Protein AF-A0A7J6L0Z0-F1 (afdb_monomer_lite)

Foldseek 3Di:
DDDDPDDPDPDPPPPPPPDCQDPVNVVVVVVVVVVVVVVVCVVCVPPPCCVVPVDPVVVVVVVVVVVVVVVVVVVVVVVVVVVVVVVVVVVVVVVVVVVVVPPDDDDDDDDDDDDDPDDPPPDPPCVVVVVVVVVVVVVVVVVVVVVVVVVVVVVVVVVVPPPPDPPVVVPVVVVVVVVVVVVVVVVVVVVVVVVVVVVVVVVVVVVVVVVVVVVVVVVCCVPPDCPPVVPPFDDPDVRPHTDPVSDDDDDPVVVVVVVVVVVVVVVVVVVVVVVVVVVVVVVVVVVVVVVVVVVVVVVVVVVVVVVVVVVVVVVVVVVVVVVVVPDPDDPPPPPPPCVNVVVPPPDDDD

InterPro domains:
  IPR008805 RIB43A [PF05914] (24-84)
  IPR008805 RIB43A [PF05914] (116-348)
  IPR008805 RIB43A [PTHR14517] (116-348)

Sequence (350 aa):
MTDSRRLPEKLPRTTARPEVVGIDQRIAARVAQMREGEASRRPRFFDAKIRTIGVDKQALDAQVLEKLARLYADREKERAVERGVMEAHEELAEREMEVCLLQPDGENDSFGVNHGVQVLDGEDEGKVVRQREQQKQQRDALEQQMFEKMLRKERMAEVESSPAAPYGGLAGPKEEIAARARRLARETLEANRKLAEAAALRHFAARDAEEAAGKAMLEYMADGRRFINEPPTEKLDGGRRYRKDGYRGAPPDAEGRVKDFRDRQAEAARKQSAAEGAVEAAEASAREEERRAAVRDMARRHRDKTVALKGVADGNARAAARRKVEPPLVAVRGEVKDEFFEQFGKSTLC

pLDDT: mean 82.82, std 16.09, range [36.28, 98.06]

Organism: Perkinsus olseni (NCBI:txid32597)

Radius of gyration: 74.96 Å; chains: 1; bounding box: 140×88×214 Å

Secondary structure (DSSP, 8-state):
------PPP-------------HHHHHHHHHHHHHHHHHHHHHHHH-HHHHHS---HHHHHHHHHHHHHHHHHHHHHHHHHHHHHHHHHHHHHHHHHHHHHTS-----------------TT--TTHHHHHHHHHHHHHHHHHHHHHHHHHHHHHHHHHHHS----GGGGHHHHHHHHHHHHHHHHHHHHHHHHHHHHHHHHHHHHHHHHHHHHHHHHHHHHHH-TTTS----PEEGGGTEE-GGG--S--HHHHHHHHHHHHHHHHHHHHHHHHHHHHHHHHHHHHHHHHHHHHHHHHHHHHHHHHHHHHHHHHHHHHHHHHHHSPP---------GGGGGGTT-----

Structure (mmCIF, N/CA/C/O backbone):
data_AF-A0A7J6L0Z0-F1
#
_entry.id   AF-A0A7J6L0Z0-F1
#
loop_
_atom_site.group_PDB
_atom_site.id
_atom_site.type_symbol
_atom_site.label_atom_id
_atom_site.label_alt_id
_atom_site.label_comp_id
_atom_site.label_asym_id
_atom_site.label_entity_id
_atom_site.label_seq_id
_atom_site.pdbx_PDB_ins_code
_atom_site.Cartn_x
_atom_site.Cartn_y
_atom_site.Cartn_z
_atom_site.occupancy
_atom_site.B_iso_or_equiv
_atom_site.auth_seq_id
_atom_site.auth_comp_id
_atom_site.auth_asym_id
_atom_site.auth_atom_id
_atom_site.pdbx_PDB_model_num
ATOM 1 N N . MET A 1 1 ? -22.794 39.878 39.125 1.00 44.25 1 MET A N 1
ATOM 2 C CA . MET A 1 1 ? -21.539 40.114 38.381 1.00 44.25 1 MET A CA 1
ATOM 3 C C . MET A 1 1 ? -21.730 39.569 36.979 1.00 44.25 1 MET A C 1
ATOM 5 O O . MET A 1 1 ? -21.916 38.376 36.805 1.00 44.25 1 MET A O 1
ATOM 9 N N . THR A 1 2 ? -21.887 40.478 36.025 1.00 43.66 2 THR A N 1
ATOM 10 C CA . THR A 1 2 ? -22.396 40.243 34.669 1.00 43.66 2 THR A CA 1
ATOM 11 C C . THR A 1 2 ? -21.271 39.835 33.733 1.00 43.66 2 THR A C 1
ATOM 13 O O . THR A 1 2 ? -20.522 40.692 33.260 1.00 43.66 2 THR A O 1
ATOM 16 N N . ASP A 1 3 ? -21.166 38.538 33.461 1.00 47.12 3 ASP A N 1
ATOM 17 C CA . ASP A 1 3 ? -20.204 38.016 32.499 1.00 47.12 3 ASP A CA 1
ATOM 18 C C . ASP A 1 3 ? -20.762 38.169 31.078 1.00 47.12 3 ASP A C 1
ATOM 20 O O . ASP A 1 3 ? -21.637 37.440 30.601 1.00 47.12 3 ASP A O 1
ATOM 24 N N . SER A 1 4 ? -20.309 39.241 30.439 1.00 49.72 4 SER A N 1
ATOM 25 C CA . SER A 1 4 ? -20.713 39.660 29.107 1.00 49.72 4 SER A CA 1
ATOM 26 C C . SER A 1 4 ? -20.124 38.709 28.065 1.00 49.72 4 SER A C 1
ATOM 28 O O . SER A 1 4 ? -18.974 38.830 27.648 1.00 49.72 4 SER A O 1
ATOM 30 N N . ARG A 1 5 ? -20.948 37.758 27.610 1.00 55.28 5 ARG A N 1
ATOM 31 C CA . ARG A 1 5 ? -20.693 36.925 26.426 1.00 55.28 5 ARG A CA 1
ATOM 32 C C . ARG A 1 5 ? -20.576 37.819 25.184 1.00 55.28 5 ARG A C 1
ATOM 34 O O . ARG A 1 5 ? -21.548 38.019 24.457 1.00 55.28 5 ARG A O 1
ATOM 41 N N . ARG A 1 6 ? -19.386 38.378 24.944 1.00 56.28 6 ARG A N 1
ATOM 42 C CA . ARG A 1 6 ? -19.023 39.009 23.671 1.00 56.28 6 ARG A CA 1
ATOM 43 C C . ARG A 1 6 ? -19.049 37.930 22.595 1.00 56.28 6 ARG A C 1
ATOM 45 O O . ARG A 1 6 ? -18.189 37.055 22.555 1.00 56.28 6 ARG A O 1
ATOM 52 N N . LEU A 1 7 ? -20.073 37.983 21.749 1.00 59.81 7 LEU A N 1
ATOM 53 C CA . LEU A 1 7 ? -20.130 37.194 20.526 1.00 59.81 7 LEU A CA 1
ATOM 54 C C . LEU A 1 7 ? -18.889 37.518 19.678 1.00 59.81 7 LEU A C 1
ATOM 56 O O . LEU A 1 7 ? -18.554 38.700 19.552 1.00 59.81 7 LEU A O 1
ATOM 60 N N . PRO A 1 8 ? -18.205 36.507 19.113 1.00 66.69 8 PRO A N 1
ATOM 61 C CA . PRO A 1 8 ? -17.043 36.736 18.272 1.00 66.69 8 PRO A CA 1
ATOM 62 C C . PRO A 1 8 ? -17.442 37.626 17.095 1.00 66.69 8 PRO A C 1
ATOM 64 O O . PRO A 1 8 ? -18.421 37.367 16.387 1.00 66.69 8 PRO A O 1
ATOM 67 N N . GLU A 1 9 ? -16.688 38.708 16.940 1.00 70.75 9 GLU A N 1
ATOM 68 C CA . GLU A 1 9 ? -16.809 39.682 15.869 1.00 70.75 9 GLU A CA 1
ATOM 69 C C . GLU A 1 9 ? -16.816 38.932 14.531 1.00 70.75 9 GLU A C 1
ATOM 71 O O . GLU A 1 9 ? -15.925 38.128 14.243 1.00 70.75 9 GLU A O 1
ATOM 76 N N . LYS A 1 10 ? -17.890 39.101 13.750 1.00 66.06 10 LYS A N 1
ATOM 77 C CA . LYS A 1 10 ? -18.069 38.392 12.480 1.00 66.06 10 LYS A CA 1
ATOM 78 C C . LYS A 1 10 ? -16.905 38.770 11.569 1.00 66.06 10 LYS A C 1
ATOM 80 O O . LYS A 1 10 ? -16.867 39.892 11.071 1.00 66.06 10 LYS A O 1
ATOM 85 N N . LEU A 1 11 ? -15.979 37.831 11.363 1.00 64.56 11 LEU A N 1
ATOM 86 C CA . LEU A 1 11 ? -14.855 38.003 10.447 1.00 64.56 11 LEU A CA 1
ATOM 87 C C . LEU A 1 11 ? -15.384 38.516 9.098 1.00 64.56 11 LEU A C 1
ATOM 89 O O . LEU A 1 11 ? -16.388 37.984 8.600 1.00 64.56 11 LEU A O 1
ATOM 93 N N . PRO A 1 12 ? -14.758 39.554 8.517 1.00 68.81 12 PRO A N 1
ATOM 94 C CA . PRO A 1 12 ? -15.211 40.131 7.265 1.00 68.81 12 PRO A CA 1
ATOM 95 C C . PRO A 1 12 ? -15.239 39.030 6.210 1.00 68.81 12 PRO A C 1
ATOM 97 O O . PRO A 1 12 ? -14.235 38.366 5.951 1.00 68.81 12 PRO A O 1
ATOM 100 N N . ARG A 1 13 ? -16.419 38.811 5.619 1.00 52.78 13 ARG A N 1
ATOM 101 C CA . ARG A 1 13 ? -16.584 37.918 4.473 1.00 52.78 13 ARG A CA 1
ATOM 102 C C . ARG A 1 13 ? -15.777 38.516 3.330 1.00 52.78 13 ARG A C 1
ATOM 104 O O . ARG A 1 13 ? -16.252 39.410 2.638 1.00 52.78 13 ARG A O 1
ATOM 111 N N . THR A 1 14 ? -14.547 38.049 3.160 1.00 55.50 14 THR A N 1
ATOM 112 C CA . THR A 1 14 ? -13.719 38.380 2.010 1.00 55.50 14 THR A CA 1
ATOM 113 C C . THR A 1 14 ? -14.387 37.767 0.784 1.00 55.50 14 THR A C 1
ATOM 115 O O . THR A 1 14 ? -14.212 36.601 0.452 1.00 55.50 14 THR A O 1
ATOM 118 N N . THR A 1 15 ? -15.197 38.559 0.084 1.00 59.38 15 THR A N 1
ATOM 119 C CA . THR A 1 15 ? -15.742 38.226 -1.239 1.00 59.38 15 THR A CA 1
ATOM 120 C C . THR A 1 15 ? -14.661 38.371 -2.315 1.00 59.38 15 THR A C 1
ATOM 122 O O . THR A 1 15 ? -14.913 38.900 -3.397 1.00 59.38 15 THR A O 1
ATOM 125 N N . ALA A 1 16 ? -13.432 37.947 -2.007 1.00 57.25 16 ALA A N 1
ATOM 126 C CA . ALA A 1 16 ? -12.356 37.874 -2.975 1.00 57.25 16 ALA A CA 1
ATOM 127 C C . ALA A 1 16 ? -12.708 36.736 -3.932 1.00 57.25 16 ALA A C 1
ATOM 129 O O . ALA A 1 16 ? -12.643 35.553 -3.593 1.00 57.25 16 ALA A O 1
ATOM 130 N N . ARG A 1 17 ? -13.190 37.125 -5.112 1.00 57.44 17 ARG A N 1
ATOM 131 C CA . ARG A 1 17 ? -13.479 36.233 -6.230 1.00 57.44 17 ARG A CA 1
ATOM 132 C C . ARG A 1 17 ? -12.218 35.388 -6.459 1.00 57.44 17 ARG A C 1
ATOM 134 O O . ARG A 1 17 ? -11.165 35.989 -6.657 1.00 57.44 17 ARG A O 1
ATOM 141 N N . PRO A 1 18 ? -12.281 34.046 -6.385 1.00 62.53 18 PRO A N 1
ATOM 142 C CA . PRO A 1 18 ? -11.097 33.225 -6.580 1.00 62.53 18 PRO A CA 1
ATOM 143 C C . PRO A 1 18 ? -10.582 33.504 -7.986 1.00 62.53 18 PRO A C 1
ATOM 145 O O . PRO A 1 18 ? -11.277 33.234 -8.970 1.00 62.53 18 PRO A O 1
ATOM 148 N N . GLU A 1 19 ? -9.402 34.114 -8.073 1.00 65.38 19 GLU A N 1
ATOM 149 C CA . GLU A 1 19 ? -8.714 34.286 -9.342 1.00 65.38 19 GLU A CA 1
ATOM 150 C C . GLU A 1 19 ? -8.630 32.911 -10.008 1.00 65.38 19 GLU A C 1
ATOM 152 O O . GLU A 1 19 ? -8.417 31.888 -9.347 1.00 65.38 19 GLU A O 1
ATOM 157 N N . VAL A 1 20 ? -8.894 32.856 -11.313 1.00 55.19 20 VAL A N 1
ATOM 158 C CA . VAL A 1 20 ? -8.844 31.609 -12.078 1.00 55.19 20 VAL A CA 1
ATOM 159 C C . VAL A 1 20 ? -7.372 31.234 -12.238 1.00 55.19 20 VAL A C 1
ATOM 161 O O . VAL A 1 20 ? -6.745 31.487 -13.257 1.00 55.19 20 VAL A O 1
ATOM 164 N N . VAL A 1 21 ? -6.820 30.657 -11.174 1.00 65.00 21 VAL A N 1
ATOM 165 C CA . VAL A 1 21 ? -5.494 30.051 -11.108 1.00 65.00 21 VAL A CA 1
ATOM 166 C C . VAL A 1 21 ? -5.447 28.977 -12.192 1.00 65.00 21 VAL A C 1
ATOM 168 O O . VAL A 1 21 ? -6.253 28.034 -12.161 1.00 65.00 21 VAL A O 1
ATOM 171 N N . GLY A 1 22 ? -4.551 29.157 -13.167 1.00 82.38 22 GLY A N 1
ATOM 172 C CA . GLY A 1 22 ? -4.398 28.269 -14.319 1.00 82.38 22 GLY A CA 1
ATOM 173 C C . GLY A 1 22 ? -4.174 26.816 -13.893 1.00 82.38 22 GLY A C 1
ATOM 174 O O . GLY A 1 22 ? -3.691 26.548 -12.790 1.00 82.38 22 GLY A O 1
ATOM 175 N N . ILE A 1 23 ? -4.531 25.862 -14.757 1.00 81.69 23 ILE A N 1
ATOM 176 C CA . ILE A 1 23 ? -4.420 24.418 -14.470 1.00 81.69 23 ILE A CA 1
ATOM 177 C C . ILE A 1 23 ? -3.000 24.066 -13.990 1.00 81.69 23 ILE A C 1
ATOM 179 O O . ILE A 1 23 ? -2.848 23.351 -12.998 1.00 81.69 23 ILE A O 1
ATOM 183 N N . ASP A 1 24 ? -1.979 24.674 -14.594 1.00 83.62 24 ASP A N 1
ATOM 184 C CA . ASP A 1 24 ? -0.571 24.470 -14.238 1.00 83.62 24 ASP A CA 1
ATOM 185 C C . ASP A 1 24 ? -0.223 24.976 -12.832 1.00 83.62 24 ASP A C 1
ATOM 187 O O . ASP A 1 24 ? 0.515 24.321 -12.098 1.00 83.62 24 ASP A O 1
ATOM 191 N N . GLN A 1 25 ? -0.809 26.094 -12.397 1.00 83.75 25 GLN A N 1
ATOM 192 C CA . GLN A 1 25 ? -0.602 26.626 -11.048 1.00 83.75 25 GLN A CA 1
ATOM 193 C C . GLN A 1 25 ? -1.281 25.751 -9.985 1.00 83.75 25 GLN A C 1
ATOM 195 O O . GLN A 1 25 ? -0.736 25.565 -8.898 1.00 83.75 25 GLN A O 1
ATOM 200 N N . ARG A 1 26 ? -2.432 25.140 -10.300 1.00 84.81 26 ARG A N 1
ATOM 201 C CA . ARG A 1 26 ? -3.086 24.168 -9.403 1.00 84.81 26 ARG A CA 1
ATOM 202 C C . ARG A 1 26 ? -2.267 22.888 -9.267 1.00 84.81 26 ARG A C 1
ATOM 204 O O . ARG A 1 26 ? -2.162 22.344 -8.169 1.00 84.81 26 ARG A O 1
ATOM 211 N N . ILE A 1 27 ? -1.674 22.416 -10.364 1.00 87.94 27 ILE A N 1
ATOM 212 C CA . ILE A 1 27 ? -0.775 21.257 -10.348 1.00 87.94 27 ILE A CA 1
ATOM 213 C C . ILE A 1 27 ? 0.489 21.588 -9.547 1.00 87.94 27 ILE A C 1
ATOM 215 O O . ILE A 1 27 ? 0.862 20.810 -8.672 1.00 87.94 27 ILE A O 1
ATOM 219 N N . ALA A 1 28 ? 1.098 22.757 -9.766 1.00 88.00 28 ALA A N 1
ATOM 220 C CA . ALA A 1 28 ? 2.272 23.204 -9.019 1.00 88.00 28 ALA A CA 1
ATOM 221 C C . ALA A 1 28 ? 1.994 23.320 -7.511 1.00 88.00 28 ALA A C 1
ATOM 223 O O . ALA A 1 28 ? 2.771 22.806 -6.707 1.00 88.00 28 ALA A O 1
ATOM 224 N N . ALA A 1 29 ? 0.856 23.905 -7.124 1.00 86.88 29 ALA A N 1
ATOM 225 C CA . ALA A 1 29 ? 0.428 23.991 -5.728 1.00 86.88 29 ALA A CA 1
ATOM 226 C C . ALA A 1 29 ? 0.208 22.602 -5.106 1.00 86.88 29 ALA A C 1
ATOM 228 O O . ALA A 1 29 ? 0.648 22.344 -3.987 1.00 86.88 29 ALA A O 1
ATOM 229 N N . ARG A 1 30 ? -0.401 21.669 -5.847 1.00 90.88 30 ARG A N 1
ATOM 230 C CA . ARG A 1 30 ? -0.590 20.288 -5.383 1.00 90.88 30 ARG A CA 1
ATOM 231 C C . ARG A 1 30 ? 0.740 19.553 -5.212 1.00 90.88 30 ARG A C 1
ATOM 233 O O . ARG A 1 30 ? 0.919 18.851 -4.223 1.00 90.88 30 ARG A O 1
ATOM 240 N N . VAL A 1 31 ? 1.684 19.728 -6.137 1.00 92.31 31 VAL A N 1
ATOM 241 C CA . VAL A 1 31 ? 3.031 19.144 -6.036 1.00 92.31 31 VAL A CA 1
ATOM 242 C C . VAL A 1 31 ? 3.802 19.746 -4.860 1.00 92.31 31 VAL A C 1
ATOM 244 O O . VAL A 1 31 ? 4.465 19.004 -4.139 1.00 92.31 31 VAL A O 1
ATOM 247 N N . ALA A 1 32 ? 3.693 21.055 -4.621 1.00 91.31 32 ALA A N 1
ATOM 248 C CA . ALA A 1 32 ? 4.289 21.706 -3.455 1.00 91.31 32 ALA A CA 1
ATOM 249 C C . ALA A 1 32 ? 3.718 21.137 -2.146 1.00 91.31 32 ALA A C 1
ATOM 251 O O . ALA A 1 32 ? 4.483 20.719 -1.282 1.00 91.31 32 ALA A O 1
ATOM 252 N N . GLN A 1 33 ? 2.394 20.985 -2.058 1.00 91.75 33 GLN A N 1
ATOM 253 C CA . GLN A 1 33 ? 1.735 20.380 -0.900 1.00 91.75 33 GLN A CA 1
ATOM 254 C C . GLN A 1 33 ? 2.167 18.920 -0.678 1.00 91.75 33 GLN A C 1
ATOM 256 O O . GLN A 1 33 ? 2.392 18.499 0.457 1.00 91.75 33 GLN A O 1
ATOM 261 N N . MET A 1 34 ? 2.334 18.137 -1.753 1.00 91.69 34 MET A N 1
ATOM 262 C CA . MET A 1 34 ? 2.865 16.773 -1.650 1.00 91.69 34 MET A CA 1
ATOM 263 C C . MET A 1 34 ? 4.317 16.766 -1.163 1.00 91.69 34 MET A C 1
ATOM 265 O O . MET A 1 34 ? 4.652 15.962 -0.298 1.00 91.69 34 MET A O 1
ATOM 269 N N . ARG A 1 35 ? 5.160 17.686 -1.646 1.00 92.50 35 ARG A N 1
ATOM 270 C CA . ARG A 1 35 ? 6.555 17.820 -1.197 1.00 92.50 35 ARG A CA 1
ATOM 271 C C . ARG A 1 35 ? 6.662 18.244 0.265 1.00 92.50 35 ARG A C 1
ATOM 273 O O . ARG A 1 35 ? 7.510 17.715 0.972 1.00 92.50 35 ARG A O 1
ATOM 280 N N . GLU A 1 36 ? 5.804 19.141 0.738 1.00 92.06 36 GLU A N 1
ATOM 281 C CA . GLU A 1 36 ? 5.729 19.518 2.157 1.00 92.06 36 GLU A CA 1
ATOM 282 C C . GLU A 1 36 ? 5.267 18.338 3.029 1.00 92.06 36 GLU A C 1
ATOM 284 O O . GLU A 1 36 ? 5.848 18.050 4.083 1.00 92.06 36 GLU A O 1
ATOM 289 N N . GLY A 1 37 ? 4.276 17.580 2.551 1.00 89.75 37 GLY A N 1
ATOM 290 C CA . GLY A 1 37 ? 3.840 16.334 3.179 1.00 89.75 37 GLY A CA 1
ATOM 291 C C . GLY A 1 37 ? 4.955 15.285 3.243 1.00 89.75 37 GLY A C 1
ATOM 292 O O . GLY A 1 37 ? 5.154 14.638 4.268 1.00 89.75 37 GLY A O 1
ATOM 293 N N . GLU A 1 38 ? 5.741 15.130 2.183 1.00 91.81 38 GLU A N 1
ATOM 294 C CA . GLU A 1 38 ? 6.888 14.220 2.172 1.00 91.81 38 GLU A CA 1
ATOM 295 C C . GLU A 1 38 ? 8.035 14.716 3.053 1.00 91.81 38 GLU A C 1
ATOM 297 O O . GLU A 1 38 ? 8.624 13.916 3.780 1.00 91.81 38 GLU A O 1
ATOM 302 N N . ALA A 1 39 ? 8.318 16.020 3.061 1.00 91.19 39 ALA A N 1
ATOM 303 C CA . ALA A 1 39 ? 9.349 16.621 3.901 1.00 91.19 39 ALA A CA 1
ATOM 304 C C . ALA A 1 39 ? 9.062 16.409 5.395 1.00 91.19 39 ALA A C 1
ATOM 306 O O . ALA A 1 39 ? 9.977 16.078 6.146 1.00 91.19 39 ALA A O 1
ATOM 307 N N . SER A 1 40 ? 7.795 16.503 5.816 1.00 86.69 40 SER A N 1
ATOM 308 C CA . SER A 1 40 ? 7.380 16.220 7.200 1.00 86.69 40 SER A CA 1
ATOM 309 C C . SER A 1 40 ? 7.390 14.723 7.554 1.00 86.69 40 SER A C 1
ATOM 311 O O . SER A 1 40 ? 7.625 14.356 8.709 1.00 86.69 40 SER A O 1
ATOM 313 N N . ARG A 1 41 ? 7.200 13.831 6.571 1.00 86.62 41 ARG A N 1
ATOM 314 C CA . ARG A 1 41 ? 7.291 12.367 6.753 1.00 86.62 41 ARG A CA 1
ATOM 315 C C . ARG A 1 41 ? 8.727 11.853 6.771 1.00 86.62 41 ARG A C 1
ATOM 317 O O . ARG A 1 41 ? 9.017 10.888 7.477 1.00 86.62 41 ARG A O 1
ATOM 324 N N . ARG A 1 42 ? 9.620 12.491 6.015 1.00 92.38 42 ARG A N 1
ATOM 325 C CA . ARG A 1 42 ? 11.025 12.102 5.854 1.00 92.38 42 ARG A CA 1
ATOM 326 C C . ARG A 1 42 ? 11.752 11.859 7.188 1.00 92.38 42 ARG A C 1
ATOM 328 O O . ARG A 1 42 ? 12.295 10.766 7.336 1.00 92.38 42 ARG A O 1
ATOM 335 N N . PRO A 1 43 ? 11.723 12.756 8.194 1.00 89.12 43 PRO A N 1
ATOM 336 C CA . PRO A 1 43 ? 12.408 12.502 9.465 1.00 89.12 43 PRO A CA 1
ATOM 337 C C . PRO A 1 43 ? 11.842 11.289 10.218 1.00 89.12 43 PRO A C 1
ATOM 339 O O . PRO A 1 43 ? 12.604 10.543 10.821 1.00 89.12 43 PRO A O 1
ATOM 342 N N . ARG A 1 44 ? 10.531 11.020 10.121 1.00 85.69 44 ARG A N 1
ATOM 343 C CA . ARG A 1 44 ? 9.893 9.856 10.769 1.00 85.69 44 ARG A CA 1
ATOM 344 C C . ARG A 1 44 ? 10.309 8.530 10.136 1.00 85.69 44 ARG A C 1
ATOM 346 O O . ARG A 1 44 ? 10.335 7.508 10.810 1.00 85.69 44 ARG A O 1
ATOM 353 N N . PHE A 1 45 ? 10.591 8.546 8.834 1.00 88.62 45 PHE A N 1
ATOM 354 C CA . PHE A 1 45 ? 11.011 7.358 8.098 1.00 88.62 45 PHE A CA 1
ATOM 355 C C . PHE A 1 45 ? 12.495 7.037 8.314 1.00 88.62 45 PHE A C 1
ATOM 357 O O . PHE A 1 45 ? 12.855 5.866 8.430 1.00 88.62 45 PHE A O 1
ATOM 364 N N . PHE A 1 46 ? 13.346 8.069 8.369 1.00 90.81 46 PHE A N 1
ATOM 365 C CA . PHE A 1 46 ? 14.798 7.909 8.493 1.00 90.81 46 PHE A CA 1
ATOM 366 C C . PHE A 1 46 ? 15.296 7.789 9.942 1.00 90.81 46 PHE A C 1
ATOM 368 O O . PHE A 1 46 ? 16.357 7.205 10.154 1.00 90.81 46 PHE A O 1
ATOM 375 N N . ASP A 1 47 ? 14.551 8.266 10.942 1.00 86.62 47 ASP A N 1
ATOM 376 C CA . ASP A 1 47 ? 14.886 8.033 12.349 1.00 86.62 47 ASP A CA 1
ATOM 377 C C . ASP A 1 47 ? 14.359 6.662 12.812 1.00 86.62 47 ASP A C 1
ATOM 379 O O . ASP A 1 47 ? 13.161 6.462 13.038 1.00 86.62 47 ASP A O 1
ATOM 383 N N . ALA A 1 48 ? 15.271 5.697 12.969 1.00 87.94 48 ALA A N 1
ATOM 384 C CA . ALA A 1 48 ? 14.950 4.334 13.390 1.00 87.94 48 ALA A CA 1
ATOM 385 C C . ALA A 1 48 ? 14.232 4.274 14.751 1.00 87.94 48 ALA A C 1
ATOM 387 O O . ALA A 1 48 ? 13.420 3.371 14.974 1.00 87.94 48 ALA A O 1
ATOM 388 N N . LYS A 1 49 ? 14.484 5.234 15.649 1.00 89.81 49 LYS A N 1
ATOM 389 C CA . LYS A 1 49 ? 13.853 5.290 16.972 1.00 89.81 49 LYS A CA 1
ATOM 390 C C . LYS A 1 49 ? 12.386 5.702 16.861 1.00 89.81 49 LYS A C 1
ATOM 392 O O . LYS A 1 49 ? 11.526 5.039 17.438 1.00 89.81 49 LYS A O 1
ATOM 397 N N . ILE A 1 50 ? 12.096 6.726 16.056 1.00 84.69 50 ILE A N 1
ATOM 398 C CA . ILE A 1 50 ? 10.723 7.171 15.760 1.00 84.69 50 ILE A CA 1
ATOM 399 C C . ILE A 1 50 ? 9.964 6.095 14.974 1.00 84.69 50 ILE A C 1
ATOM 401 O O . ILE A 1 50 ? 8.787 5.863 15.233 1.00 84.69 50 ILE A O 1
ATOM 405 N N . ARG A 1 51 ? 10.631 5.390 14.053 1.00 85.00 51 ARG A N 1
ATOM 406 C CA . ARG A 1 51 ? 10.015 4.303 13.275 1.00 85.00 51 ARG A CA 1
ATOM 407 C C . ARG A 1 51 ? 9.588 3.117 14.141 1.00 85.00 51 ARG A C 1
ATOM 409 O O . ARG A 1 51 ? 8.584 2.480 13.845 1.00 85.00 51 ARG A O 1
ATOM 416 N N . THR A 1 52 ? 10.364 2.807 15.177 1.00 82.94 52 THR A N 1
ATOM 417 C CA . THR A 1 52 ? 10.142 1.614 16.008 1.00 82.94 52 THR A CA 1
ATOM 418 C C . THR A 1 52 ? 9.195 1.896 17.178 1.00 82.94 52 THR A C 1
ATOM 420 O O . THR A 1 52 ? 8.407 1.031 17.542 1.00 82.94 52 THR A O 1
ATOM 423 N N . ILE A 1 53 ? 9.248 3.101 17.764 1.00 82.38 53 ILE A N 1
ATOM 424 C CA . ILE A 1 53 ? 8.512 3.471 18.990 1.00 82.38 53 ILE A CA 1
ATOM 425 C C . ILE A 1 53 ? 7.890 4.868 18.821 1.00 82.38 53 ILE A C 1
ATOM 427 O O . ILE A 1 53 ? 8.061 5.764 19.648 1.00 82.38 53 ILE A O 1
ATOM 431 N N . GLY A 1 54 ? 7.226 5.099 17.689 1.00 82.00 54 GLY A N 1
ATOM 432 C CA . GLY A 1 54 ? 6.634 6.390 17.336 1.00 82.00 54 GLY A CA 1
ATOM 433 C C . GLY A 1 54 ? 5.409 6.718 18.183 1.00 82.00 54 GLY A C 1
ATOM 434 O O . GLY A 1 54 ? 4.283 6.543 17.729 1.00 82.00 54 GLY A O 1
ATOM 435 N N . VAL A 1 55 ? 5.629 7.189 19.409 1.00 88.25 55 VAL A N 1
ATOM 436 C CA . VAL A 1 55 ? 4.570 7.615 20.325 1.00 88.25 55 VAL A CA 1
ATOM 437 C C . VAL A 1 55 ? 4.430 9.134 20.263 1.00 88.25 55 VAL A C 1
ATOM 439 O O . VAL A 1 55 ? 5.358 9.868 20.605 1.00 88.25 55 VAL A O 1
ATOM 442 N N . ASP A 1 56 ? 3.260 9.610 19.838 1.00 87.25 56 ASP A N 1
ATOM 443 C CA . ASP A 1 56 ? 2.922 11.032 19.877 1.00 87.25 56 ASP A CA 1
ATOM 444 C C . ASP A 1 56 ? 2.599 11.442 21.318 1.00 87.25 56 ASP A C 1
ATOM 446 O O . ASP A 1 56 ? 1.471 11.317 21.801 1.00 87.25 56 ASP A O 1
ATOM 450 N N . LYS A 1 57 ? 3.637 11.894 22.027 1.00 89.75 57 LYS A N 1
ATOM 451 C CA . LYS A 1 57 ? 3.534 12.300 23.428 1.00 89.75 57 LYS A CA 1
ATOM 452 C C . LYS A 1 57 ? 2.481 13.394 23.631 1.00 89.75 57 LYS A C 1
ATOM 454 O O . LYS A 1 57 ? 1.750 13.332 24.607 1.00 89.75 57 LYS A O 1
ATOM 459 N N . GLN A 1 58 ? 2.368 14.358 22.714 1.00 88.25 58 GLN A N 1
ATOM 460 C CA . GLN A 1 58 ? 1.420 15.467 22.864 1.00 88.25 58 GLN A CA 1
ATOM 461 C C . GLN A 1 58 ? -0.025 14.986 22.738 1.00 88.25 58 GLN A C 1
ATOM 463 O O . GLN A 1 58 ? -0.880 15.401 23.519 1.00 88.25 58 GLN A O 1
ATOM 468 N N . ALA A 1 59 ? -0.293 14.076 21.799 1.00 88.50 59 ALA A N 1
ATOM 469 C CA . ALA A 1 59 ? -1.609 13.462 21.668 1.00 88.50 59 ALA A CA 1
ATOM 470 C C . ALA A 1 59 ? -1.967 12.613 22.898 1.00 88.50 59 ALA A C 1
ATOM 472 O O . ALA A 1 59 ? -3.101 12.676 23.372 1.00 88.50 59 ALA A O 1
ATOM 473 N N . LEU A 1 60 ? -1.008 11.858 23.447 1.00 92.75 60 LEU A N 1
ATOM 474 C CA . LEU A 1 60 ? -1.223 11.107 24.686 1.00 92.75 60 LEU A CA 1
ATOM 475 C C . LEU A 1 60 ? -1.473 12.025 25.884 1.00 92.75 60 LEU A C 1
ATOM 477 O O . LEU A 1 60 ? -2.422 11.792 26.627 1.00 92.75 60 LEU A O 1
ATOM 481 N N . ASP A 1 61 ? -0.678 13.081 26.052 1.00 95.06 61 ASP A N 1
ATOM 482 C CA . ASP A 1 61 ? -0.864 14.057 27.128 1.00 95.06 61 ASP A CA 1
ATOM 483 C C . ASP A 1 61 ? -2.252 14.723 27.014 1.00 95.06 61 ASP A C 1
ATOM 485 O O . ASP A 1 61 ? -2.964 14.848 28.011 1.00 95.06 61 ASP A O 1
ATOM 489 N N . ALA A 1 62 ? -2.702 15.055 25.796 1.00 91.19 62 ALA A N 1
ATOM 490 C CA . ALA A 1 62 ? -4.045 15.585 25.546 1.00 91.19 62 ALA A CA 1
ATOM 491 C C . ALA A 1 62 ? -5.159 14.580 25.894 1.00 91.19 62 ALA A C 1
ATOM 493 O O . ALA A 1 62 ? -6.143 14.954 26.531 1.00 91.19 62 ALA A O 1
ATOM 494 N N . GLN A 1 63 ? -4.997 13.300 25.544 1.00 92.06 63 GLN A N 1
ATOM 495 C CA . GLN A 1 63 ? -5.948 12.242 25.910 1.00 92.06 63 GLN A CA 1
ATOM 496 C C . GLN A 1 63 ? -6.008 12.017 27.425 1.00 92.06 63 GLN A C 1
ATOM 498 O O . GLN A 1 63 ? -7.084 11.790 27.980 1.00 92.06 63 GLN A O 1
ATOM 503 N N . VAL A 1 64 ? -4.865 12.088 28.112 1.00 96.69 64 VAL A N 1
ATOM 504 C CA . VAL A 1 64 ? -4.802 11.989 29.576 1.00 96.69 64 VAL A CA 1
ATOM 505 C C . VAL A 1 64 ? -5.526 13.173 30.216 1.00 96.69 64 VAL A C 1
ATOM 507 O O . VAL A 1 64 ? -6.341 12.963 31.115 1.00 96.69 64 VAL A O 1
ATOM 510 N N . LEU A 1 65 ? -5.294 14.394 29.727 1.00 94.75 65 LEU A N 1
ATOM 511 C CA . LEU A 1 65 ? -5.996 15.590 30.198 1.00 94.75 65 LEU A CA 1
ATOM 512 C C . LEU A 1 65 ? -7.507 15.501 29.960 1.00 94.75 65 LEU A C 1
ATOM 514 O O . LEU A 1 65 ? -8.282 15.790 30.870 1.00 94.75 65 LEU A O 1
ATOM 518 N N . GLU A 1 66 ? -7.938 15.039 28.786 1.00 95.69 66 GLU A N 1
ATOM 519 C CA . GLU A 1 66 ? -9.355 14.824 28.485 1.00 95.69 66 GLU A CA 1
ATOM 520 C C . GLU A 1 66 ? -9.979 13.791 29.434 1.00 95.69 66 GLU A C 1
ATOM 522 O O . GLU A 1 66 ? -11.059 14.014 29.986 1.00 95.69 66 GLU A O 1
ATOM 527 N N . LYS A 1 67 ? -9.291 12.670 29.678 1.00 96.88 67 LYS A N 1
ATOM 528 C CA . LYS A 1 67 ? -9.769 11.617 30.581 1.00 96.88 67 LYS A CA 1
ATOM 529 C C . LYS A 1 67 ? -9.877 12.108 32.025 1.00 96.88 67 LYS A C 1
ATOM 531 O O . LYS A 1 67 ? -10.847 11.776 32.705 1.00 96.88 67 LYS A O 1
ATOM 536 N N . LEU A 1 68 ? -8.918 12.914 32.485 1.00 94.62 68 LEU A N 1
ATOM 537 C CA . LEU A 1 68 ? -8.978 13.551 33.800 1.00 94.62 68 LEU A CA 1
ATOM 538 C C . LEU A 1 68 ? -10.144 14.539 33.884 1.00 94.62 68 LEU A C 1
ATOM 540 O O . LEU A 1 68 ? -10.893 14.492 34.855 1.00 94.62 68 LEU A O 1
ATOM 544 N N . ALA A 1 69 ? -10.346 15.377 32.865 1.00 95.75 69 ALA A N 1
ATOM 545 C CA . ALA A 1 69 ? -11.467 16.313 32.817 1.00 95.75 69 ALA A CA 1
ATOM 546 C C . ALA A 1 69 ? -12.825 15.591 32.875 1.00 95.75 69 ALA A C 1
ATOM 548 O O . ALA A 1 69 ? -13.701 15.999 33.636 1.00 95.75 69 ALA A O 1
ATOM 549 N N . ARG A 1 70 ? -12.982 14.476 32.144 1.00 95.69 70 ARG A N 1
ATOM 550 C CA . ARG A 1 70 ? -14.184 13.625 32.226 1.00 95.69 70 ARG A CA 1
ATOM 551 C C . ARG A 1 70 ? -14.391 13.063 33.633 1.00 95.69 70 ARG A C 1
ATOM 553 O O . ARG A 1 70 ? -15.486 13.168 34.169 1.00 95.69 70 ARG A O 1
ATOM 560 N N . LEU A 1 71 ? -13.332 12.540 34.254 1.00 96.06 71 LEU A N 1
ATOM 561 C CA . LEU A 1 71 ? -13.399 11.992 35.611 1.00 96.06 71 LEU A CA 1
ATOM 562 C C . LEU A 1 71 ? -13.769 13.060 36.652 1.00 96.06 71 LEU A C 1
ATOM 564 O O . LEU A 1 71 ? -14.541 12.780 37.566 1.00 96.06 71 LEU A O 1
ATOM 568 N N . TYR A 1 72 ? -13.255 14.285 36.517 1.00 94.94 72 TYR A N 1
ATOM 569 C CA . TYR A 1 72 ? -13.656 15.405 37.372 1.00 94.94 72 TYR A CA 1
ATOM 570 C C . TYR A 1 72 ? -15.127 15.782 37.176 1.00 94.94 72 TYR A C 1
ATOM 572 O O . TYR A 1 72 ? -15.838 15.931 38.166 1.00 94.94 72 TYR A O 1
ATOM 580 N N . ALA A 1 73 ? -15.594 15.873 35.929 1.00 94.38 73 ALA A N 1
ATOM 581 C CA . ALA A 1 73 ? -16.990 16.179 35.632 1.00 94.38 73 ALA A CA 1
ATOM 582 C C . ALA A 1 73 ? -17.949 15.108 36.179 1.00 94.38 73 ALA A C 1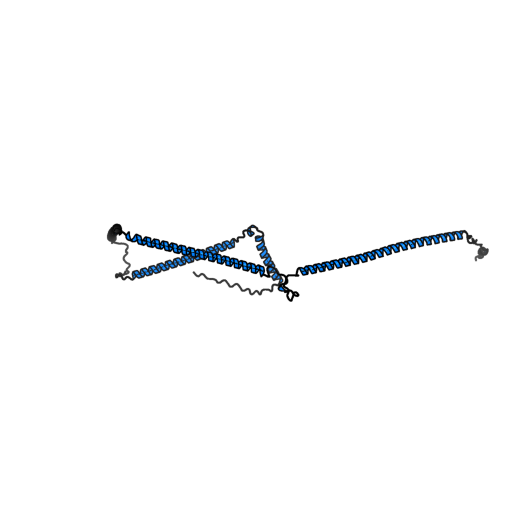
ATOM 584 O O . ALA A 1 73 ? -19.010 15.438 36.703 1.00 94.38 73 ALA A O 1
ATOM 585 N N . ASP A 1 74 ? -17.580 13.828 36.100 1.00 92.19 74 ASP A N 1
ATOM 586 C CA . ASP A 1 74 ? -18.397 12.746 36.651 1.00 92.19 74 ASP A CA 1
ATOM 587 C C . ASP A 1 74 ? -18.413 12.772 38.187 1.00 92.19 74 ASP A C 1
ATOM 589 O O . ASP A 1 74 ? -19.486 12.673 38.780 1.00 92.19 74 ASP A O 1
ATOM 593 N N . ARG A 1 75 ? -17.276 13.053 38.841 1.00 95.81 75 ARG A N 1
ATOM 594 C CA . ARG A 1 75 ? -17.235 13.289 40.297 1.00 95.81 75 ARG A CA 1
ATOM 595 C C . ARG A 1 75 ? -18.077 14.487 40.734 1.00 95.81 75 ARG A C 1
ATOM 597 O O . ARG A 1 75 ? -18.663 14.462 41.813 1.00 95.81 75 ARG A O 1
ATOM 604 N N . GLU A 1 76 ? -18.136 15.555 39.942 1.00 96.44 76 GLU A N 1
ATOM 605 C CA . GLU A 1 76 ? -19.013 16.692 40.242 1.00 96.44 76 GLU A CA 1
ATOM 606 C C . GLU A 1 76 ? -20.494 16.328 40.132 1.00 96.44 76 GLU A C 1
ATOM 608 O O . GLU A 1 76 ? -21.277 16.756 40.983 1.00 96.44 76 GLU A O 1
ATOM 613 N N . LYS A 1 77 ? -20.875 15.503 39.147 1.00 94.75 77 LYS A N 1
ATOM 614 C CA . LYS A 1 77 ? -22.241 14.966 39.044 1.00 94.75 77 LYS A CA 1
ATOM 615 C C . LYS A 1 77 ? -22.582 14.083 40.240 1.00 94.75 77 LYS A C 1
ATOM 617 O O . LYS A 1 77 ? -23.648 14.261 40.812 1.00 94.75 77 LYS A O 1
ATOM 622 N N . GLU A 1 78 ? -21.683 13.187 40.649 1.00 93.31 78 GLU A N 1
ATOM 623 C CA . GLU A 1 78 ? -21.878 12.343 41.838 1.00 93.31 78 GLU A CA 1
ATOM 624 C C . GLU A 1 78 ? -22.092 13.193 43.096 1.00 93.31 78 GLU A C 1
ATOM 626 O O . GLU A 1 78 ? -23.067 12.989 43.813 1.00 93.31 78 GLU A O 1
ATOM 631 N N . ARG A 1 79 ? -21.263 14.224 43.311 1.00 96.00 79 ARG A N 1
ATOM 632 C CA . ARG A 1 79 ? -21.440 15.174 44.425 1.00 96.00 79 ARG A CA 1
ATOM 633 C C . ARG A 1 79 ? -22.748 15.958 44.341 1.00 96.00 79 ARG A C 1
ATOM 635 O O . ARG A 1 79 ? -23.308 16.322 45.368 1.00 96.00 79 ARG A O 1
ATOM 642 N N . ALA A 1 80 ? -23.213 16.287 43.137 1.00 95.12 80 ALA A N 1
ATOM 643 C CA . ALA A 1 80 ? -24.496 16.960 42.954 1.00 95.12 80 ALA A CA 1
ATOM 644 C C . ALA A 1 80 ? -25.670 16.035 43.305 1.00 95.12 80 ALA A C 1
ATOM 646 O O . ALA A 1 80 ? -26.609 16.482 43.958 1.00 95.12 80 ALA A O 1
ATOM 647 N N . VAL A 1 81 ? -25.589 14.755 42.932 1.00 94.69 81 VAL A N 1
ATOM 648 C CA . VAL A 1 81 ? -26.572 13.735 43.324 1.00 94.69 81 VAL A CA 1
ATOM 649 C C . VAL A 1 81 ? -26.563 13.535 44.839 1.00 94.69 81 VAL A C 1
ATOM 651 O O . VAL A 1 81 ? -27.625 13.533 45.447 1.00 94.69 81 VAL A O 1
ATOM 654 N N . GLU A 1 82 ? -25.387 13.432 45.461 1.00 95.06 82 GLU A N 1
ATOM 655 C CA . GLU A 1 82 ? -25.249 13.293 46.917 1.00 95.06 82 GLU A CA 1
ATOM 656 C C . GLU A 1 82 ? -25.875 14.475 47.670 1.00 95.06 82 GLU A C 1
ATOM 658 O O . GLU A 1 82 ? -26.642 14.263 48.606 1.00 95.06 82 GLU A O 1
ATOM 663 N N . ARG A 1 83 ? -25.634 15.716 47.216 1.00 94.94 83 ARG A N 1
ATOM 664 C CA . ARG A 1 83 ? -26.308 16.903 47.771 1.00 94.94 83 ARG A CA 1
ATOM 665 C C . ARG A 1 83 ? -27.828 16.815 47.649 1.00 94.94 83 ARG A C 1
ATOM 667 O O . ARG A 1 83 ? -28.509 17.028 48.641 1.00 94.94 83 ARG A O 1
ATOM 674 N N . GLY A 1 84 ? -28.346 16.431 46.482 1.00 94.88 84 GLY A N 1
ATOM 675 C CA . GLY A 1 84 ? -29.791 16.279 46.287 1.00 94.88 84 GLY A CA 1
ATOM 676 C C . GLY A 1 84 ? -30.415 15.192 47.172 1.00 94.88 84 GLY A C 1
ATOM 677 O O . GLY A 1 84 ? -31.546 15.340 47.622 1.00 94.88 84 GLY A O 1
ATOM 678 N N . VAL A 1 85 ? -29.683 14.112 47.467 1.00 93.81 85 VAL A N 1
ATOM 679 C CA . VAL A 1 85 ? -30.136 13.071 48.408 1.00 93.81 85 VAL A CA 1
ATOM 680 C C . VAL A 1 85 ? -30.172 13.598 49.844 1.00 93.81 85 VAL A C 1
ATOM 682 O O . VAL A 1 85 ? -31.119 13.301 50.567 1.00 93.81 85 VAL A O 1
ATOM 685 N N . MET A 1 86 ? -29.172 14.385 50.253 1.00 93.69 86 MET A N 1
ATOM 686 C CA . MET A 1 86 ? -29.142 15.004 51.583 1.00 93.69 86 MET A CA 1
ATOM 687 C C . MET A 1 86 ? -30.276 16.018 51.767 1.00 93.69 86 MET A C 1
ATOM 689 O O . MET A 1 86 ? -30.962 15.957 52.781 1.00 93.69 86 MET A O 1
ATOM 693 N N . GLU A 1 87 ? -30.519 16.880 50.776 1.00 95.38 87 GLU A N 1
ATOM 694 C CA . GLU A 1 87 ? -31.641 17.833 50.773 1.00 95.38 87 GLU A CA 1
ATOM 695 C C . GLU A 1 87 ? -32.989 17.100 50.873 1.00 95.38 87 GLU A C 1
ATOM 697 O O . GLU A 1 87 ? -33.816 17.426 51.717 1.00 95.38 87 GLU A O 1
ATOM 702 N N . ALA A 1 88 ? -33.188 16.035 50.089 1.00 93.56 88 ALA A N 1
ATOM 703 C CA . ALA A 1 88 ? -34.410 15.234 50.162 1.00 93.56 88 ALA A CA 1
ATOM 704 C C . ALA A 1 88 ? -34.596 14.543 51.527 1.00 93.56 88 ALA A C 1
ATOM 706 O O . ALA A 1 88 ? -35.726 14.370 51.981 1.00 93.56 88 ALA A O 1
ATOM 707 N N . HIS A 1 89 ? -33.506 14.129 52.180 1.00 92.81 89 HIS A N 1
ATOM 708 C CA . HIS A 1 89 ? -33.558 13.554 53.524 1.00 92.81 89 HIS A CA 1
ATOM 709 C C . HIS A 1 89 ? -33.897 14.614 54.580 1.00 92.81 89 HIS A C 1
ATOM 711 O O . HIS A 1 89 ? -34.643 14.326 55.513 1.00 92.81 89 HIS A O 1
ATOM 717 N N . GLU A 1 90 ? -33.362 15.828 54.444 1.00 94.06 90 GLU A N 1
ATOM 718 C CA . GLU A 1 90 ? -33.688 16.964 55.309 1.00 94.06 90 GLU A CA 1
ATOM 719 C C . GLU A 1 90 ? -35.168 17.349 55.179 1.00 94.06 90 GLU A C 1
ATOM 721 O O . GLU A 1 90 ? -35.868 17.372 56.187 1.00 94.06 90 GLU A O 1
ATOM 726 N N . GLU A 1 91 ? -35.689 17.499 53.956 1.00 92.75 91 GLU A N 1
ATOM 727 C CA . GLU A 1 91 ? -37.118 17.761 53.715 1.00 92.75 91 GLU A CA 1
ATOM 728 C C . GLU A 1 91 ? -38.025 16.672 54.311 1.00 92.75 91 GLU A C 1
ATOM 730 O O . GLU A 1 91 ? -39.115 16.948 54.818 1.00 92.75 91 GLU A O 1
ATOM 735 N N . LEU A 1 92 ? -37.603 15.407 54.232 1.00 91.56 92 LEU A N 1
ATOM 736 C CA . LEU A 1 92 ? -38.363 14.291 54.787 1.00 91.56 92 LEU A CA 1
ATOM 737 C C . LEU A 1 92 ? -38.354 14.332 56.321 1.00 91.56 92 LEU A C 1
ATOM 739 O O . LEU A 1 92 ? -39.407 14.155 56.929 1.00 91.56 92 LEU A O 1
ATOM 743 N N . ALA A 1 93 ? -37.211 14.647 56.934 1.00 91.88 93 ALA A N 1
ATOM 744 C CA . ALA A 1 93 ? -37.095 14.832 58.378 1.00 91.88 93 ALA A CA 1
ATOM 745 C C . ALA A 1 93 ? -37.920 16.032 58.881 1.00 91.88 93 ALA A C 1
ATOM 747 O O . ALA A 1 93 ? -38.576 15.930 59.917 1.00 91.88 93 ALA A O 1
ATOM 748 N N . GLU A 1 94 ? -37.945 17.147 58.145 1.00 90.25 94 GLU A N 1
ATOM 749 C CA . GLU A 1 94 ? -38.802 18.298 58.457 1.00 90.25 94 GLU A CA 1
ATOM 750 C C . GLU A 1 94 ? -40.285 17.921 58.421 1.00 90.25 94 GLU A C 1
ATOM 752 O O . GLU A 1 94 ? -41.019 18.239 59.356 1.00 90.25 94 GLU A O 1
ATOM 757 N N . ARG A 1 95 ? -40.722 17.173 57.399 1.00 87.00 95 ARG A N 1
ATOM 758 C CA . ARG A 1 95 ? -42.102 16.665 57.322 1.00 87.00 95 ARG A CA 1
ATOM 759 C C . ARG A 1 95 ? -42.436 15.711 58.464 1.00 87.00 95 ARG A C 1
ATOM 761 O O . ARG A 1 95 ? -43.539 15.767 58.998 1.00 87.00 95 ARG A O 1
ATOM 768 N N . GLU A 1 96 ? -41.510 14.838 58.853 1.00 84.44 96 GLU A N 1
ATOM 769 C CA . GLU A 1 96 ? -41.698 13.949 60.006 1.00 84.44 96 GLU A CA 1
ATOM 770 C C . GLU A 1 96 ? -41.807 14.737 61.323 1.00 84.44 96 GLU A C 1
ATOM 772 O O . GLU A 1 96 ? -42.661 14.425 62.156 1.00 84.44 96 GLU A O 1
ATOM 777 N N . MET A 1 97 ? -41.010 15.799 61.497 1.00 81.62 97 MET A N 1
ATOM 778 C CA . MET A 1 97 ? -41.131 16.704 62.644 1.00 81.62 97 MET A CA 1
ATOM 779 C C . MET A 1 97 ? -42.446 17.492 62.632 1.00 81.62 97 MET A C 1
ATOM 781 O O . MET A 1 97 ? -43.075 17.625 63.680 1.00 81.62 97 MET A O 1
ATOM 785 N N . GLU A 1 98 ? -42.895 17.977 61.473 1.00 84.88 98 GLU A N 1
ATOM 786 C CA . GLU A 1 98 ? -44.177 18.678 61.324 1.00 84.88 98 GLU A CA 1
ATOM 787 C C . GLU A 1 98 ? -45.360 17.773 61.708 1.00 84.88 98 GLU A C 1
ATOM 789 O O . GLU A 1 98 ? -46.278 18.201 62.408 1.00 84.88 98 GLU A O 1
ATOM 794 N N . VAL A 1 99 ? -45.303 16.486 61.348 1.00 79.50 99 VAL A N 1
ATOM 795 C CA . VAL A 1 99 ? -46.301 15.485 61.762 1.00 79.50 99 VAL A CA 1
ATOM 796 C C . VAL A 1 99 ? -46.276 15.243 63.278 1.00 79.50 99 VAL A C 1
ATOM 798 O O . VAL A 1 99 ? -47.336 15.054 63.876 1.00 79.50 99 VAL A O 1
ATOM 801 N N . CYS A 1 100 ? -45.107 15.297 63.921 1.00 66.00 100 CYS A N 1
ATOM 802 C CA . CYS A 1 100 ? -44.999 15.235 65.384 1.00 66.00 100 CYS A CA 1
ATOM 803 C C . CYS A 1 100 ? -45.532 16.499 66.083 1.00 66.00 100 CYS A C 1
ATOM 805 O O . CYS A 1 100 ? -46.123 16.388 67.154 1.00 66.00 100 CYS A O 1
ATOM 807 N N . LEU A 1 101 ? -45.368 17.685 65.486 1.00 61.78 101 LEU A N 1
ATOM 808 C CA . LEU A 1 101 ? -45.829 18.966 66.047 1.00 61.78 101 LEU A CA 1
ATOM 809 C C . LEU A 1 101 ? -47.340 19.205 65.899 1.00 61.78 101 LEU A C 1
ATOM 811 O O . LEU A 1 101 ? -47.891 20.073 66.569 1.00 61.78 101 LEU A O 1
ATOM 815 N N . LEU A 1 102 ? -48.030 18.428 65.062 1.00 56.41 102 LEU A N 1
ATOM 816 C CA . LEU A 1 102 ? -49.492 18.449 64.940 1.00 56.41 102 LEU A CA 1
ATOM 817 C C . LEU A 1 102 ? -50.213 17.604 66.008 1.00 56.41 102 LEU A C 1
ATOM 819 O O . LEU A 1 102 ? -51.429 17.415 65.917 1.00 56.41 102 LEU A O 1
ATOM 823 N N . GLN A 1 103 ? -49.509 17.124 67.039 1.00 48.12 103 GLN A N 1
ATOM 824 C CA . GLN A 1 103 ? -50.155 16.679 68.275 1.00 48.12 103 GLN A CA 1
ATOM 825 C C . GLN A 1 103 ? -50.491 17.913 69.136 1.00 48.12 103 GLN A C 1
ATOM 827 O O . GLN A 1 103 ? -49.580 18.639 69.530 1.00 48.12 103 GLN A O 1
ATOM 832 N N . PRO A 1 104 ? -51.782 18.206 69.392 1.00 42.53 104 PRO A N 1
ATOM 833 C CA . PRO A 1 104 ? -52.183 19.403 70.117 1.00 42.53 104 PRO A CA 1
ATOM 834 C C . PRO A 1 104 ? -51.922 19.229 71.616 1.00 42.53 104 PRO A C 1
ATOM 836 O O . PRO A 1 104 ? -52.772 18.701 72.330 1.00 42.53 104 PRO A O 1
ATOM 839 N N . ASP A 1 105 ? -50.778 19.718 72.089 1.00 40.00 105 ASP A N 1
ATOM 840 C CA . ASP A 1 105 ? -50.558 19.972 73.511 1.00 40.00 105 ASP A CA 1
ATOM 841 C C . ASP A 1 105 ? -50.809 21.450 73.818 1.00 40.00 105 ASP A C 1
ATOM 843 O O . ASP A 1 105 ? -50.373 22.360 73.110 1.00 40.00 105 ASP A O 1
ATOM 847 N N . GLY A 1 106 ? -51.632 21.654 74.843 1.00 41.62 106 GLY A N 1
ATOM 848 C CA . GLY A 1 106 ? -52.304 22.903 75.142 1.00 41.62 106 GLY A CA 1
ATOM 849 C C . GLY A 1 106 ? -51.420 24.010 75.713 1.00 41.62 106 GLY A C 1
ATOM 850 O O . GLY A 1 106 ? -50.441 23.762 76.404 1.00 41.62 106 GLY A O 1
ATOM 851 N N . GLU A 1 107 ? -51.910 25.220 75.443 1.00 40.22 107 GLU A N 1
ATOM 852 C CA . GLU A 1 107 ? -52.026 26.383 76.332 1.00 40.22 107 GLU A CA 1
ATOM 853 C C . GLU A 1 107 ? -50.778 26.996 77.009 1.00 40.22 107 GLU A C 1
ATOM 855 O O . GLU A 1 107 ? -50.000 26.341 77.695 1.00 40.22 107 GLU A O 1
ATOM 860 N N . ASN A 1 108 ? -50.782 28.340 76.960 1.00 36.28 108 ASN A N 1
ATOM 861 C CA . ASN A 1 108 ? -50.156 29.312 77.872 1.00 36.28 108 ASN A CA 1
ATOM 862 C C . ASN A 1 108 ? -48.685 29.684 77.570 1.00 36.28 108 ASN A C 1
ATOM 864 O O . ASN A 1 108 ? -47.838 28.839 77.331 1.00 36.28 108 ASN A O 1
ATOM 868 N N . ASP A 1 109 ? -48.257 30.947 77.572 1.00 37.94 109 ASP A N 1
ATOM 869 C CA . ASP A 1 109 ? -48.926 32.188 77.945 1.00 37.94 109 ASP A CA 1
ATOM 870 C C . ASP A 1 109 ? -48.163 33.393 77.379 1.00 37.94 109 ASP A C 1
ATOM 872 O O . ASP A 1 109 ? -46.941 33.393 77.217 1.00 37.94 109 ASP A O 1
ATOM 876 N N . SER A 1 110 ? -48.927 34.444 77.106 1.00 48.16 110 SER A N 1
ATOM 877 C CA . SER A 1 110 ? -48.497 35.741 76.596 1.00 48.16 110 SER A CA 1
ATOM 878 C C . SER A 1 110 ? -47.993 36.622 77.739 1.00 48.16 110 SER A C 1
ATOM 880 O O . SER A 1 110 ? -48.791 36.951 78.611 1.00 48.16 110 SER A O 1
ATOM 882 N N . PHE A 1 111 ? -46.764 37.148 77.669 1.00 41.97 111 PHE A N 1
ATOM 883 C CA . PHE A 1 111 ? -46.426 38.388 78.382 1.00 41.97 111 PHE A CA 1
ATOM 884 C C . PHE A 1 111 ? -45.546 39.317 77.545 1.00 41.97 111 PHE A C 1
ATOM 886 O O . PHE A 1 111 ? -44.404 39.017 77.204 1.00 41.97 111 PHE A O 1
ATOM 893 N N . GLY A 1 112 ? -46.146 40.460 77.202 1.00 44.97 112 GLY A N 1
ATOM 894 C CA . GLY A 1 112 ? -45.558 41.547 76.435 1.00 44.97 112 GLY A CA 1
ATOM 895 C C . GLY A 1 112 ? -44.596 42.420 77.240 1.00 44.97 112 GLY A C 1
ATOM 896 O O . GLY A 1 112 ? -44.746 42.621 78.444 1.00 44.97 112 GLY A O 1
ATOM 897 N N . VAL A 1 113 ? -43.621 42.977 76.526 1.00 42.16 113 VAL A N 1
ATOM 898 C CA . VAL A 1 113 ? -42.613 43.903 77.045 1.00 42.16 113 VAL A CA 1
ATOM 899 C C . VAL A 1 113 ? -42.972 45.308 76.570 1.00 42.16 113 VAL A C 1
ATOM 901 O O . VAL A 1 113 ? -42.926 45.596 75.376 1.00 42.16 113 VAL A O 1
ATOM 904 N N . ASN A 1 114 ? -43.339 46.182 77.508 1.00 39.31 114 ASN A N 1
ATOM 905 C CA . ASN A 1 114 ? -43.540 47.604 77.241 1.00 39.31 114 ASN A CA 1
ATOM 906 C C . ASN A 1 114 ? -42.231 48.372 77.457 1.00 39.31 114 ASN A C 1
ATOM 908 O O . ASN A 1 114 ? -41.571 48.248 78.487 1.00 39.31 114 ASN A O 1
ATOM 912 N N . HIS A 1 115 ? -41.885 49.172 76.451 1.00 43.09 115 HIS A N 1
ATOM 913 C CA . HIS A 1 115 ? -40.699 50.014 76.366 1.00 43.09 115 HIS A CA 1
ATOM 914 C C . HIS A 1 115 ? -40.752 51.214 77.326 1.00 43.09 115 HIS A C 1
ATOM 916 O O . HIS A 1 115 ? -41.694 52.003 77.292 1.00 43.09 115 HIS A O 1
ATOM 922 N N . GLY A 1 116 ? -39.685 51.407 78.103 1.00 43.28 116 GLY A N 1
ATOM 923 C CA . GLY A 1 116 ? -39.464 52.597 78.927 1.00 43.28 116 GLY A CA 1
ATOM 924 C C . GLY A 1 116 ? -38.029 52.642 79.442 1.00 43.28 116 GLY A C 1
ATOM 925 O O . GLY A 1 116 ? -37.746 52.207 80.551 1.00 43.28 116 GLY A O 1
ATOM 926 N N . VAL A 1 117 ? -37.110 53.119 78.598 1.00 55.84 117 VAL A N 1
ATOM 927 C CA . VAL A 1 117 ? -35.669 53.249 78.871 1.00 55.84 117 VAL A CA 1
ATOM 928 C C . VAL A 1 117 ? -35.450 54.320 79.939 1.00 55.84 117 VAL A C 1
ATOM 930 O O . VAL A 1 117 ? -35.313 55.493 79.606 1.00 55.84 117 VAL A O 1
ATOM 933 N N . GLN A 1 118 ? -35.463 53.937 81.217 1.00 52.41 118 GLN A N 1
ATOM 934 C CA . GLN A 1 118 ? -35.053 54.824 82.316 1.00 52.41 118 GLN A CA 1
ATOM 935 C C . GLN A 1 118 ? -34.599 54.100 83.597 1.00 52.41 118 GLN A C 1
ATOM 937 O O . GLN A 1 118 ? -34.398 54.747 84.622 1.00 52.41 118 GLN A O 1
ATOM 942 N N . VAL A 1 119 ? -34.364 52.786 83.533 1.00 52.34 119 VAL A N 1
ATOM 943 C CA . VAL A 1 119 ? -33.684 52.020 84.587 1.00 52.34 119 VAL A CA 1
ATOM 944 C C . VAL A 1 119 ? -32.416 51.432 83.972 1.00 52.34 119 VAL A C 1
ATOM 946 O O . VAL A 1 119 ? -32.475 50.707 82.982 1.00 52.34 119 VAL A O 1
ATOM 949 N N . LEU A 1 120 ? -31.250 51.819 84.490 1.00 51.81 120 LEU A N 1
ATOM 950 C CA . LEU A 1 120 ? -29.974 51.213 84.116 1.00 51.81 120 LEU A CA 1
ATOM 951 C C . LEU A 1 120 ? -29.862 49.888 84.881 1.00 51.81 120 LEU A C 1
ATOM 953 O O . LEU A 1 120 ? -29.448 49.888 86.035 1.00 51.81 120 LEU A O 1
ATOM 957 N N . ASP A 1 121 ? -30.209 48.772 84.234 1.00 57.31 121 ASP A N 1
ATOM 958 C CA . ASP A 1 121 ? -30.189 47.391 84.773 1.00 57.31 121 ASP A CA 1
ATOM 959 C C . ASP A 1 121 ? -28.800 46.885 85.252 1.00 57.31 121 ASP A C 1
ATOM 961 O O . ASP A 1 121 ? -28.599 45.692 85.485 1.00 57.31 121 ASP A O 1
ATOM 965 N N . GLY A 1 122 ? -27.800 47.764 85.370 1.00 64.75 122 GLY A N 1
ATOM 966 C CA . GLY A 1 122 ? -26.429 47.414 85.746 1.00 64.75 122 GLY A CA 1
ATOM 967 C C . GLY A 1 122 ? -26.210 47.225 87.248 1.00 64.75 122 GLY A C 1
ATOM 968 O O . GLY A 1 122 ? -25.303 46.488 87.637 1.00 64.75 122 GLY A O 1
ATOM 969 N N . GLU A 1 123 ? -27.031 47.847 88.095 1.00 68.50 123 GLU A N 1
ATOM 970 C CA . GLU A 1 123 ? -26.925 47.732 89.553 1.00 68.50 123 GLU A CA 1
ATOM 971 C C . GLU A 1 123 ? -28.021 46.805 90.084 1.00 68.50 123 GLU A C 1
ATOM 973 O O . GLU A 1 123 ? -29.102 47.211 90.493 1.00 68.50 123 GLU A O 1
ATOM 978 N N . ASP A 1 124 ? -27.736 45.505 90.033 1.00 71.38 124 ASP A N 1
ATOM 979 C CA . ASP A 1 124 ? -28.604 44.472 90.591 1.00 71.38 124 ASP A CA 1
ATOM 980 C C . ASP A 1 124 ? -28.532 44.477 92.124 1.00 71.38 124 ASP A C 1
ATOM 982 O O . ASP A 1 124 ? -27.742 43.749 92.734 1.00 71.38 124 ASP A O 1
ATOM 986 N N . GLU A 1 125 ? -29.381 45.279 92.764 1.00 72.25 125 GLU A N 1
ATOM 987 C CA . GLU A 1 125 ? -29.555 45.270 94.224 1.00 72.25 125 GLU A CA 1
ATOM 988 C C . GLU A 1 125 ? -29.974 43.878 94.744 1.00 72.25 125 GLU A C 1
ATOM 990 O O . GLU A 1 125 ? -29.693 43.507 95.886 1.00 72.25 125 GLU A O 1
ATOM 995 N N . GLY A 1 126 ? -30.563 43.049 93.876 1.00 81.62 126 GLY A N 1
ATOM 996 C CA . GLY A 1 126 ? -30.951 41.671 94.153 1.00 81.62 126 GLY A CA 1
ATOM 997 C C . GLY A 1 126 ? -29.817 40.646 94.077 1.00 81.62 126 GLY A C 1
ATOM 998 O O . GLY A 1 126 ? -30.076 39.463 94.306 1.00 81.62 126 GLY A O 1
ATOM 999 N N . LYS A 1 127 ? -28.564 41.036 93.798 1.00 84.69 127 LYS A N 1
ATOM 1000 C CA . LYS A 1 127 ? -27.461 40.097 93.504 1.00 84.69 127 LYS A CA 1
ATOM 1001 C C . LYS A 1 127 ? -27.267 39.007 94.560 1.00 84.69 127 LYS A C 1
ATOM 1003 O O . LYS A 1 127 ? -26.991 37.861 94.213 1.00 84.69 127 LYS A O 1
ATOM 1008 N N . VAL A 1 128 ? -27.419 39.334 95.845 1.00 86.19 128 VAL A N 1
ATOM 1009 C CA . VAL A 1 128 ? -27.268 38.360 96.944 1.00 86.19 128 VAL A CA 1
ATOM 1010 C C . VAL A 1 128 ? -28.418 37.349 96.958 1.00 86.19 128 VAL A C 1
ATOM 1012 O O . VAL A 1 128 ? -28.187 36.151 97.127 1.00 86.19 128 VAL A O 1
ATOM 1015 N N . VAL A 1 129 ? -29.652 37.813 96.742 1.00 88.06 129 VAL A N 1
ATOM 1016 C CA . VAL A 1 129 ? -30.836 36.944 96.652 1.00 88.06 129 VAL A CA 1
ATOM 1017 C C . VAL A 1 129 ? -30.732 36.062 95.411 1.00 88.06 129 VAL A C 1
ATOM 1019 O O . VAL A 1 129 ? -30.858 34.846 95.525 1.00 88.06 129 VAL A O 1
ATOM 1022 N N . ARG A 1 130 ? -30.359 36.644 94.265 1.00 87.81 130 ARG A N 1
ATOM 1023 C CA . ARG A 1 130 ? -30.120 35.932 93.006 1.00 87.81 130 ARG A CA 1
ATOM 1024 C C . ARG A 1 130 ? -29.041 34.863 93.154 1.00 87.81 130 ARG A C 1
ATOM 1026 O O . ARG A 1 130 ? -29.238 33.741 92.708 1.00 87.81 130 ARG A O 1
ATOM 1033 N N . GLN A 1 131 ? -27.922 35.162 93.816 1.00 91.44 131 GLN A N 1
ATOM 1034 C CA . GLN A 1 131 ? -26.883 34.161 94.088 1.00 91.44 131 GLN A CA 1
ATOM 1035 C C . GLN A 1 131 ? -27.386 33.035 94.993 1.00 91.44 131 GLN A C 1
ATOM 1037 O O . GLN A 1 131 ? -27.066 31.872 94.755 1.00 91.44 131 GLN A O 1
ATOM 1042 N N . ARG A 1 132 ? -28.185 33.350 96.018 1.00 93.19 132 ARG A N 1
ATOM 1043 C CA . ARG A 1 132 ? -28.771 32.337 96.903 1.00 93.19 132 ARG A CA 1
ATOM 1044 C C . ARG A 1 132 ? -29.768 31.445 96.162 1.00 93.19 132 ARG A C 1
ATOM 1046 O O . ARG A 1 132 ? -29.758 30.233 96.363 1.00 93.19 132 ARG A O 1
ATOM 1053 N N . GLU A 1 133 ? -30.593 32.023 95.296 1.00 91.06 133 GLU A N 1
ATOM 1054 C CA . GLU A 1 133 ? -31.517 31.282 94.436 1.00 91.06 133 GLU A CA 1
ATOM 1055 C C . GLU A 1 133 ? -30.775 30.444 93.396 1.00 91.06 133 GLU A C 1
ATOM 1057 O O . GLU A 1 133 ? -31.097 29.272 93.244 1.00 91.06 133 GLU A O 1
ATOM 1062 N N . GLN A 1 134 ? -29.724 30.975 92.766 1.00 89.06 134 GLN A N 1
ATOM 1063 C CA . GLN A 1 134 ? -28.863 30.216 91.853 1.00 89.06 134 GLN A CA 1
ATOM 1064 C C . GLN A 1 134 ? -28.199 29.032 92.559 1.00 89.06 134 GLN A C 1
ATOM 1066 O O . GLN A 1 134 ? -28.182 27.929 92.024 1.00 89.06 134 GLN A O 1
ATOM 1071 N N . GLN A 1 135 ? -27.692 29.220 93.781 1.00 92.12 135 GLN A N 1
ATOM 1072 C CA . GLN A 1 135 ? -27.127 28.122 94.569 1.00 92.12 135 GLN A CA 1
ATOM 1073 C C . GLN A 1 135 ? -28.183 27.081 94.946 1.00 92.12 135 GLN A C 1
ATOM 1075 O O . GLN A 1 135 ? -27.889 25.887 94.942 1.00 92.12 135 GLN A O 1
ATOM 1080 N N . LYS A 1 136 ? -29.407 27.513 95.264 1.00 93.56 136 LYS A N 1
ATOM 1081 C CA . LYS A 1 136 ? -30.522 26.601 95.530 1.00 93.56 136 LYS A CA 1
ATOM 1082 C C . LYS A 1 136 ? -30.887 25.806 94.273 1.00 93.56 136 LYS A C 1
ATOM 1084 O O . LYS A 1 136 ? -30.901 24.587 94.332 1.00 93.56 136 LYS A O 1
ATOM 1089 N N . GLN A 1 137 ? -31.055 26.472 93.132 1.00 90.94 137 GLN A N 1
ATOM 1090 C CA . GLN A 1 137 ? -31.323 25.831 91.841 1.00 90.94 137 GLN A CA 1
ATOM 1091 C C . GLN A 1 137 ? -30.218 24.842 91.450 1.00 90.94 137 GLN A C 1
ATOM 1093 O O . GLN A 1 137 ? -30.512 23.752 90.972 1.00 90.94 137 GLN A O 1
ATOM 1098 N N . GLN A 1 138 ? -28.948 25.181 91.691 1.00 91.38 138 GLN A N 1
ATOM 1099 C CA . GLN A 1 138 ? -27.827 24.270 91.445 1.00 91.38 138 GLN A CA 1
ATOM 1100 C C . GLN A 1 138 ? -27.878 23.030 92.343 1.00 91.38 138 GLN A C 1
ATOM 1102 O O . GLN A 1 138 ? -27.593 21.931 91.871 1.00 91.38 138 GLN A O 1
ATOM 1107 N N . ARG A 1 139 ? -28.243 23.184 93.621 1.00 93.75 139 ARG A N 1
ATOM 1108 C CA . ARG A 1 139 ? -28.424 22.048 94.537 1.00 93.75 139 ARG A CA 1
ATOM 1109 C C . ARG A 1 139 ? -29.589 21.166 94.102 1.00 93.75 139 ARG A C 1
ATOM 1111 O O . ARG A 1 139 ? -29.385 19.969 93.946 1.00 93.75 139 ARG A O 1
ATOM 1118 N N . ASP A 1 140 ? -30.742 21.763 93.820 1.00 92.69 140 ASP A N 1
ATOM 1119 C CA . ASP A 1 140 ? -31.946 21.045 93.392 1.00 92.69 140 ASP A CA 1
ATOM 1120 C C . ASP A 1 140 ? -31.691 20.279 92.074 1.00 92.69 140 ASP A C 1
ATOM 1122 O O . ASP A 1 140 ? -32.064 19.113 91.938 1.00 92.69 140 ASP A O 1
ATOM 1126 N N . ALA A 1 141 ? -30.967 20.885 91.124 1.00 90.12 141 ALA A N 1
ATOM 1127 C CA . ALA A 1 141 ? -30.582 20.238 89.868 1.00 90.12 141 ALA A CA 1
ATOM 1128 C C . ALA A 1 141 ? -29.617 19.058 90.077 1.00 90.12 141 ALA A C 1
ATOM 1130 O O . ALA A 1 141 ? -29.756 18.015 89.435 1.00 90.12 141 ALA A O 1
ATOM 1131 N N . LEU A 1 142 ? -28.640 19.195 90.980 1.00 91.81 142 LEU A N 1
ATOM 1132 C CA . LEU A 1 142 ? -27.727 18.100 91.320 1.00 91.81 142 LEU A CA 1
ATOM 1133 C C . LEU A 1 142 ? -28.458 16.955 92.029 1.00 91.81 142 LEU A C 1
ATOM 1135 O O . LEU A 1 142 ? -28.194 15.790 91.734 1.00 91.81 142 LEU A O 1
ATOM 1139 N N . GLU A 1 143 ? -29.393 17.265 92.926 1.00 92.81 143 GLU A N 1
ATOM 1140 C CA . GLU A 1 143 ? -30.229 16.266 93.595 1.00 92.81 143 GLU A CA 1
ATOM 1141 C C . GLU A 1 143 ? -31.098 15.496 92.591 1.00 92.81 143 GLU A C 1
ATOM 1143 O O . GLU A 1 143 ? -31.104 14.262 92.620 1.00 92.81 143 GLU A O 1
ATOM 1148 N N . GLN A 1 144 ? -31.738 16.186 91.638 1.00 92.69 144 GLN A N 1
ATOM 1149 C CA . GLN A 1 144 ? -32.481 15.542 90.548 1.00 92.69 144 GLN A CA 1
ATOM 1150 C C . GLN A 1 144 ? -31.587 14.640 89.692 1.00 92.69 144 GLN A C 1
ATOM 1152 O O . GLN A 1 144 ? -31.938 13.485 89.449 1.00 92.69 144 GLN A O 1
ATOM 1157 N N . GLN A 1 145 ? -30.401 15.107 89.288 1.00 91.12 145 GLN A N 1
ATOM 1158 C CA . GLN A 1 145 ? -29.472 14.289 88.502 1.00 91.12 145 GLN A CA 1
ATOM 1159 C C . GLN A 1 145 ? -29.021 13.031 89.250 1.00 91.12 145 GLN A C 1
ATOM 1161 O O . GLN A 1 145 ? -28.912 11.956 88.652 1.00 91.12 145 GLN A O 1
ATOM 1166 N N . MET A 1 146 ? -28.752 13.136 90.555 1.00 93.38 146 MET A N 1
ATOM 1167 C CA . MET A 1 146 ? -28.398 11.972 91.367 1.00 93.38 146 MET A CA 1
ATOM 1168 C C . MET A 1 146 ? -29.564 10.990 91.485 1.00 93.38 146 MET A C 1
ATOM 1170 O O . MET A 1 146 ? -29.352 9.783 91.349 1.00 93.38 146 MET A O 1
ATOM 1174 N N . PHE A 1 147 ? -30.783 11.494 91.681 1.00 94.12 147 PHE A N 1
ATOM 1175 C CA . PHE A 1 147 ? -31.988 10.676 91.752 1.00 94.12 147 PHE A CA 1
ATOM 1176 C C . PHE A 1 147 ? -32.257 9.936 90.434 1.00 94.12 147 PHE A C 1
ATOM 1178 O O . PHE A 1 147 ? -32.399 8.713 90.427 1.00 94.12 147 PHE A O 1
ATOM 1185 N N . GLU A 1 148 ? -32.222 10.632 89.296 1.00 92.25 148 GLU A N 1
ATOM 1186 C CA . GLU A 1 148 ? -32.383 10.013 87.975 1.00 92.25 148 GLU A CA 1
ATOM 1187 C C . GLU A 1 148 ? -31.303 8.969 87.687 1.00 92.25 148 GLU A C 1
ATOM 1189 O O . GLU A 1 148 ? -31.583 7.902 87.133 1.00 92.25 148 GLU A O 1
ATOM 1194 N N . LYS A 1 149 ? -30.054 9.252 88.072 1.00 93.00 149 LYS A N 1
ATOM 1195 C CA . LYS A 1 149 ? -28.942 8.315 87.901 1.00 93.00 149 LYS A CA 1
ATOM 1196 C C . LYS A 1 149 ? -29.137 7.051 88.737 1.00 93.00 149 LYS A C 1
ATOM 1198 O O . LYS A 1 149 ? -28.848 5.961 88.241 1.00 93.00 149 LYS A O 1
ATOM 1203 N N . MET A 1 150 ? -29.637 7.180 89.966 1.00 93.06 150 MET A N 1
ATOM 1204 C CA . MET A 1 150 ? -30.007 6.040 90.810 1.00 93.06 150 MET A CA 1
ATOM 1205 C C . MET A 1 150 ? -31.128 5.221 90.165 1.00 93.06 150 MET A C 1
ATOM 1207 O O . MET A 1 150 ? -30.979 4.012 90.013 1.00 93.06 150 MET A O 1
ATOM 1211 N N . LEU A 1 151 ? -32.176 5.877 89.665 1.00 92.50 151 LEU A N 1
ATOM 1212 C CA . LEU A 1 151 ? -33.315 5.210 89.033 1.00 92.50 151 LEU A CA 1
ATOM 1213 C C . LEU A 1 151 ? -32.928 4.485 87.732 1.00 92.50 151 LEU A C 1
ATOM 1215 O O . LEU A 1 151 ? -33.380 3.374 87.464 1.00 92.50 151 LEU A O 1
ATOM 1219 N N . ARG A 1 152 ? -32.037 5.077 86.922 1.00 87.69 152 ARG A N 1
ATOM 1220 C CA . ARG A 1 152 ? -31.459 4.412 85.739 1.00 87.69 152 ARG A CA 1
ATOM 1221 C C . ARG A 1 152 ? -30.643 3.188 86.125 1.00 87.69 152 ARG A C 1
ATOM 1223 O O . ARG A 1 152 ? -30.717 2.173 85.439 1.00 87.69 152 ARG A O 1
ATOM 1230 N N . LYS A 1 153 ? -29.863 3.285 87.203 1.00 92.38 153 LYS A N 1
ATOM 1231 C CA . LYS A 1 153 ? -29.063 2.167 87.700 1.00 92.38 153 LYS A CA 1
ATOM 1232 C C . LYS A 1 153 ? -29.954 1.029 88.201 1.00 92.38 153 LYS A C 1
ATOM 1234 O O . LYS A 1 153 ? -29.661 -0.120 87.897 1.00 92.38 153 LYS A O 1
ATOM 1239 N N . GLU A 1 154 ? -31.046 1.340 88.895 1.00 90.75 154 GLU A N 1
ATOM 1240 C CA . GLU A 1 154 ? -32.041 0.347 89.318 1.00 90.75 154 GLU A CA 1
ATOM 1241 C C . GLU A 1 154 ? -32.738 -0.312 88.126 1.00 90.75 154 GLU A C 1
ATOM 1243 O O . GLU A 1 154 ? -32.786 -1.534 88.068 1.00 90.75 154 GLU A O 1
ATOM 1248 N N . ARG A 1 155 ? -33.174 0.457 87.118 1.00 88.31 155 ARG A N 1
ATOM 1249 C CA . ARG A 1 155 ? -33.766 -0.109 85.890 1.00 88.31 155 ARG A CA 1
ATOM 1250 C C . ARG A 1 155 ? -32.798 -1.008 85.124 1.00 88.31 155 ARG A C 1
ATOM 1252 O O . ARG A 1 155 ? -33.195 -2.059 84.638 1.00 88.31 155 ARG A O 1
ATOM 1259 N N . MET A 1 156 ? -31.531 -0.610 85.010 1.00 83.94 156 MET A N 1
ATOM 1260 C CA . MET A 1 156 ? -30.496 -1.448 84.393 1.00 83.94 156 MET A CA 1
ATOM 1261 C C . MET A 1 156 ? -30.302 -2.747 85.180 1.00 83.94 156 MET A C 1
ATOM 1263 O O . MET A 1 156 ? -30.261 -3.816 84.582 1.00 83.94 156 MET A O 1
ATOM 1267 N N . ALA A 1 157 ? -30.262 -2.668 86.513 1.00 86.56 157 ALA A N 1
ATOM 1268 C CA . ALA A 1 157 ? -30.171 -3.845 87.372 1.00 86.56 157 ALA A CA 1
ATOM 1269 C C . ALA A 1 157 ? -31.425 -4.736 87.281 1.00 86.56 157 ALA A C 1
ATOM 1271 O O . ALA A 1 157 ? -31.316 -5.955 87.361 1.00 86.56 157 ALA A O 1
ATOM 1272 N N . GLU A 1 158 ? -32.612 -4.167 87.076 1.00 84.31 158 GLU A N 1
ATOM 1273 C CA . GLU A 1 158 ? -33.852 -4.915 86.845 1.00 84.31 158 GLU A CA 1
ATOM 1274 C C . GLU A 1 158 ? -33.830 -5.648 85.493 1.00 84.31 158 GLU A C 1
ATOM 1276 O O . GLU A 1 158 ? -34.184 -6.822 85.421 1.00 84.31 158 GLU A O 1
ATOM 1281 N N . VAL A 1 159 ? -33.327 -5.007 84.433 1.00 77.94 159 VAL A N 1
ATOM 1282 C CA . VAL A 1 159 ? -33.141 -5.641 83.116 1.00 77.94 159 VAL A CA 1
ATOM 1283 C C . VAL A 1 159 ? -32.083 -6.746 83.167 1.00 77.94 159 VAL A C 1
ATOM 1285 O O . VAL A 1 159 ? -32.285 -7.806 82.581 1.00 77.94 159 VAL A O 1
ATOM 1288 N N . GLU A 1 160 ? -30.977 -6.530 83.882 1.00 79.00 160 GLU A N 1
ATOM 1289 C CA . GLU A 1 160 ? -29.909 -7.527 84.045 1.00 79.00 160 GLU A CA 1
ATOM 1290 C C . GLU A 1 160 ? -30.308 -8.681 84.977 1.00 79.00 160 GLU A C 1
ATOM 1292 O O . GLU A 1 160 ? -29.865 -9.812 84.775 1.00 79.00 160 GLU A O 1
ATOM 1297 N N . SER A 1 161 ? -31.145 -8.419 85.987 1.00 75.62 161 SER A N 1
ATOM 1298 C CA . SER A 1 161 ? -31.652 -9.444 86.908 1.00 75.62 161 SER A CA 1
ATOM 1299 C C . SER A 1 161 ? -32.874 -10.185 86.379 1.00 75.62 161 SER A C 1
ATOM 1301 O O . SER A 1 161 ? -33.181 -11.259 86.898 1.00 75.62 161 SER A O 1
ATOM 1303 N N . SER A 1 162 ? -33.538 -9.668 85.336 1.00 65.75 162 SER A N 1
ATOM 1304 C CA . SER A 1 162 ? -34.566 -10.403 84.609 1.00 65.75 162 SER A CA 1
ATOM 1305 C C . SER A 1 162 ? -33.911 -11.641 83.988 1.00 65.75 162 SER A C 1
ATOM 1307 O O . SER A 1 162 ? -33.099 -11.508 83.066 1.00 65.75 162 SER A O 1
ATOM 1309 N N . PRO A 1 163 ? -34.190 -12.858 84.496 1.00 56.19 163 PRO A N 1
ATOM 1310 C CA . PRO A 1 163 ? -33.571 -14.057 83.968 1.00 56.19 163 PRO A CA 1
ATOM 1311 C C . PRO A 1 163 ? -34.004 -14.168 82.513 1.00 56.19 163 PRO A C 1
ATOM 1313 O O . PRO A 1 163 ? -35.195 -14.310 82.236 1.00 56.19 163 PRO A O 1
ATOM 1316 N N . ALA A 1 164 ? -33.042 -14.058 81.592 1.00 55.16 164 ALA A N 1
ATOM 1317 C CA . ALA A 1 164 ? -33.273 -14.235 80.169 1.00 55.16 164 ALA A CA 1
ATOM 1318 C C . ALA A 1 164 ? -34.093 -15.515 79.986 1.00 55.16 164 ALA A C 1
ATOM 1320 O O . ALA A 1 164 ? -33.586 -16.619 80.206 1.00 55.16 164 ALA A O 1
ATOM 1321 N N . ALA A 1 165 ? -35.384 -15.356 79.672 1.00 57.22 165 ALA A N 1
ATOM 1322 C CA . ALA A 1 165 ? -36.290 -16.476 79.483 1.00 57.22 165 ALA A CA 1
ATOM 1323 C C . ALA A 1 165 ? -35.605 -17.470 78.535 1.00 57.22 165 ALA A C 1
ATOM 1325 O O . ALA A 1 165 ? -34.982 -17.031 77.562 1.00 57.22 165 ALA A O 1
ATOM 1326 N N . PRO A 1 166 ? -35.641 -18.784 78.807 1.00 53.97 166 PRO A N 1
ATOM 1327 C CA . PRO A 1 166 ? -34.866 -19.747 78.047 1.00 53.97 166 PRO A CA 1
ATOM 1328 C C . PRO A 1 166 ? -35.400 -19.810 76.612 1.00 53.97 166 PRO A C 1
ATOM 1330 O O . PRO A 1 166 ? -36.262 -20.615 76.274 1.00 53.97 166 PRO A O 1
ATOM 1333 N N . TYR A 1 167 ? -34.820 -19.002 75.724 1.00 54.50 167 TYR A N 1
ATOM 1334 C CA . TYR A 1 167 ? -34.983 -19.057 74.269 1.00 54.50 167 TYR A CA 1
ATOM 1335 C C . TYR A 1 167 ? -34.408 -20.360 73.661 1.00 54.50 167 TYR A C 1
ATOM 1337 O O . TYR A 1 167 ? -34.242 -20.464 72.446 1.00 54.50 167 TYR A O 1
ATOM 1345 N N . GLY A 1 168 ? -34.131 -21.383 74.479 1.00 54.25 168 GLY A N 1
ATOM 1346 C CA . GLY A 1 168 ? -33.638 -22.697 74.061 1.00 54.25 168 GLY A CA 1
ATOM 1347 C C . GLY A 1 168 ? -34.618 -23.482 73.181 1.00 54.25 168 GLY A C 1
ATOM 1348 O O . GLY A 1 168 ? -34.189 -24.364 72.448 1.00 54.25 168 GLY A O 1
ATOM 1349 N N . GLY A 1 169 ? -35.911 -23.128 73.170 1.00 54.56 169 GLY A N 1
ATOM 1350 C CA . GLY A 1 169 ? -36.916 -23.739 72.286 1.00 54.56 169 GLY A CA 1
ATOM 1351 C C . GLY A 1 169 ? -36.951 -23.192 70.848 1.00 54.56 169 GLY A C 1
ATOM 1352 O O . GLY A 1 169 ? -37.586 -23.792 69.987 1.00 54.56 169 GLY A O 1
ATOM 1353 N N . LEU A 1 170 ? -36.269 -22.074 70.561 1.00 54.09 170 LEU A N 1
ATOM 1354 C CA . LEU A 1 170 ? -36.254 -21.419 69.238 1.00 54.09 170 LEU A CA 1
ATOM 1355 C C . LEU A 1 170 ? -34.947 -21.646 68.455 1.00 54.09 170 LEU A C 1
ATOM 1357 O O . LEU A 1 170 ? -34.779 -21.101 67.362 1.00 54.09 170 LEU A O 1
ATOM 1361 N N . ALA A 1 171 ? -34.024 -22.455 68.984 1.00 56.88 171 ALA A N 1
ATOM 1362 C CA . ALA A 1 171 ? -32.780 -22.804 68.298 1.00 56.88 171 ALA A CA 1
ATOM 1363 C C . ALA A 1 171 ? -33.017 -23.723 67.079 1.00 56.88 171 ALA A C 1
ATOM 1365 O O . ALA A 1 171 ? -32.433 -23.489 66.024 1.00 56.88 171 ALA A O 1
ATOM 1366 N N . GLY A 1 172 ? -33.947 -24.683 67.175 1.00 62.06 172 GLY A N 1
ATOM 1367 C CA . GLY A 1 172 ? -34.278 -25.616 66.083 1.00 62.06 172 GLY A CA 1
ATOM 1368 C C . GLY A 1 172 ? -34.777 -24.945 64.787 1.00 62.06 172 GLY A C 1
ATOM 1369 O O . GLY A 1 172 ? -34.197 -25.180 63.727 1.00 62.06 172 GLY A O 1
ATOM 1370 N N . PRO A 1 173 ? -35.775 -24.037 64.835 1.00 71.75 173 PRO A N 1
ATOM 1371 C CA . PRO A 1 173 ? -36.269 -23.352 63.637 1.00 71.75 173 PRO A CA 1
ATOM 1372 C C . PRO A 1 173 ? -35.209 -22.482 62.946 1.00 71.75 173 PRO A C 1
ATOM 1374 O O . PRO A 1 173 ? -35.212 -22.346 61.724 1.00 71.75 173 PRO A O 1
ATOM 1377 N N . LYS A 1 174 ? -34.277 -21.889 63.705 1.00 76.06 174 LYS A N 1
ATOM 1378 C CA . LYS A 1 174 ? -33.213 -21.045 63.136 1.00 76.06 174 LYS A CA 1
ATOM 1379 C C . LYS A 1 174 ? -32.209 -21.862 62.327 1.00 76.06 174 LYS A C 1
ATOM 1381 O O . LYS A 1 174 ? -31.774 -21.409 61.268 1.00 76.06 174 LYS A O 1
ATOM 1386 N N . GLU A 1 175 ? -31.871 -23.063 62.787 1.00 81.69 175 GLU A N 1
ATOM 1387 C CA . GLU A 1 175 ? -30.986 -23.968 62.052 1.00 81.69 175 GLU A CA 1
ATOM 1388 C C . GLU A 1 175 ? -31.639 -24.497 60.772 1.00 81.69 175 GLU A C 1
ATOM 1390 O O . GLU A 1 175 ? -30.983 -24.537 59.730 1.00 81.69 175 GLU A O 1
ATOM 1395 N N . GLU A 1 176 ? -32.937 -24.810 60.797 1.00 82.88 176 GLU A N 1
ATOM 1396 C CA . GLU A 1 176 ? -33.680 -25.220 59.598 1.00 82.88 176 GLU A CA 1
ATOM 1397 C C . GLU A 1 176 ? -33.794 -24.091 58.564 1.00 82.88 176 GLU A C 1
ATOM 1399 O O . GLU A 1 176 ? -33.571 -24.315 57.370 1.00 82.88 176 GLU A O 1
ATOM 1404 N N . ILE A 1 177 ? -34.067 -22.858 59.007 1.00 83.56 177 ILE A N 1
ATOM 1405 C CA . ILE A 1 177 ? -34.084 -21.673 58.135 1.00 83.56 177 ILE A CA 1
ATOM 1406 C C . ILE A 1 177 ? -32.694 -21.441 57.529 1.00 83.56 177 ILE A C 1
ATOM 1408 O O . ILE A 1 177 ? -32.576 -21.228 56.319 1.00 83.56 177 ILE A O 1
ATOM 1412 N N . ALA A 1 178 ? -31.630 -21.550 58.329 1.00 87.19 178 ALA A N 1
ATOM 1413 C CA . ALA A 1 178 ? -30.258 -21.422 57.844 1.00 87.19 178 ALA A CA 1
ATOM 1414 C C . ALA A 1 178 ? -29.885 -22.548 56.862 1.00 87.19 178 ALA A C 1
ATOM 1416 O O . ALA A 1 178 ? -29.243 -22.295 55.840 1.00 87.19 178 ALA A O 1
ATOM 1417 N N . ALA A 1 179 ? -30.310 -23.787 57.117 1.00 89.62 179 ALA A N 1
ATOM 1418 C CA . ALA A 1 179 ? -30.099 -24.915 56.216 1.00 89.62 179 ALA A CA 1
ATOM 1419 C C . ALA A 1 179 ? -30.849 -24.730 54.887 1.00 89.62 179 ALA A C 1
ATOM 1421 O O . ALA A 1 179 ? -30.279 -24.985 53.823 1.00 89.62 179 ALA A O 1
ATOM 1422 N N . ARG A 1 180 ? -32.088 -24.225 54.923 1.00 91.44 180 ARG A N 1
ATOM 1423 C CA . ARG A 1 180 ? -32.869 -23.889 53.724 1.00 91.44 180 ARG A CA 1
ATOM 1424 C C . ARG A 1 180 ? -32.221 -22.757 52.929 1.00 91.44 180 ARG A C 1
ATOM 1426 O O . ARG A 1 180 ? -32.094 -22.877 51.713 1.00 91.44 180 ARG A O 1
ATOM 1433 N N . ALA A 1 181 ? -31.731 -21.718 53.603 1.00 92.88 181 ALA A N 1
ATOM 1434 C CA . ALA A 1 181 ? -30.983 -20.637 52.966 1.00 92.88 181 ALA A CA 1
ATOM 1435 C C . ALA A 1 181 ? -29.703 -21.153 52.284 1.00 92.88 181 ALA A C 1
ATOM 1437 O O . ALA A 1 181 ? -29.417 -20.776 51.151 1.00 92.88 181 ALA A O 1
ATOM 1438 N N . ARG A 1 182 ? -28.970 -22.085 52.914 1.00 94.06 182 ARG A N 1
ATOM 1439 C CA . ARG A 1 182 ? -27.791 -22.727 52.303 1.00 94.06 182 ARG A CA 1
ATOM 1440 C C . ARG A 1 182 ? -28.143 -23.562 51.070 1.00 94.06 182 ARG A C 1
ATOM 1442 O O . ARG A 1 182 ? -27.353 -23.583 50.132 1.00 94.06 182 ARG A O 1
ATOM 1449 N N . ARG A 1 183 ? -29.293 -24.248 51.051 1.00 94.25 183 ARG A N 1
ATOM 1450 C CA . ARG A 1 183 ? -29.762 -24.998 49.868 1.00 94.25 183 ARG A CA 1
ATOM 1451 C C . ARG A 1 183 ? -30.101 -24.057 48.717 1.00 94.25 183 ARG A C 1
ATOM 1453 O O . ARG A 1 183 ? -29.543 -24.222 47.641 1.00 94.25 183 ARG A O 1
ATOM 1460 N N . LEU A 1 184 ? -30.888 -23.014 48.984 1.00 94.31 184 LEU A N 1
ATOM 1461 C CA . LEU A 1 184 ? -31.207 -21.986 47.989 1.00 94.31 184 LEU A CA 1
ATOM 1462 C C . LEU A 1 184 ? -29.943 -21.308 47.449 1.00 94.31 184 LEU A C 1
ATOM 1464 O O . LEU A 1 184 ? -29.817 -21.120 46.247 1.00 94.31 184 LEU A O 1
ATOM 1468 N N . ALA A 1 185 ? -28.967 -21.001 48.309 1.00 94.88 185 ALA A N 1
ATOM 1469 C CA . ALA A 1 185 ? -27.692 -20.428 47.882 1.00 94.88 185 ALA A CA 1
ATOM 1470 C C . ALA A 1 185 ? -26.876 -21.372 46.977 1.00 94.88 185 ALA A C 1
ATOM 1472 O O . ALA A 1 185 ? -26.173 -20.915 46.079 1.00 94.88 185 ALA A O 1
ATOM 1473 N N . ARG A 1 186 ? -26.957 -22.693 47.192 1.00 96.00 186 ARG A N 1
ATOM 1474 C CA . ARG A 1 186 ? -26.325 -23.681 46.302 1.00 96.00 186 ARG A CA 1
ATOM 1475 C C . ARG A 1 186 ? -27.046 -23.759 44.962 1.00 96.00 186 ARG A C 1
ATOM 1477 O O . ARG A 1 186 ? -26.385 -23.729 43.932 1.00 96.00 186 ARG A O 1
ATOM 1484 N N . GLU A 1 187 ? -28.374 -23.787 44.974 1.00 96.19 187 GLU A N 1
ATOM 1485 C CA . GLU A 1 187 ? -29.195 -23.813 43.759 1.00 96.19 187 GLU A CA 1
ATOM 1486 C C . GLU A 1 187 ? -28.990 -22.556 42.903 1.00 96.19 187 GLU A C 1
ATOM 1488 O O . GLU A 1 187 ? -28.817 -22.659 41.689 1.00 96.19 187 GLU A O 1
ATOM 1493 N N . THR A 1 188 ? -28.931 -21.368 43.516 1.00 94.94 188 THR A N 1
ATOM 1494 C CA . THR A 1 188 ? -28.650 -20.119 42.790 1.00 94.94 188 THR A CA 1
ATOM 1495 C C . THR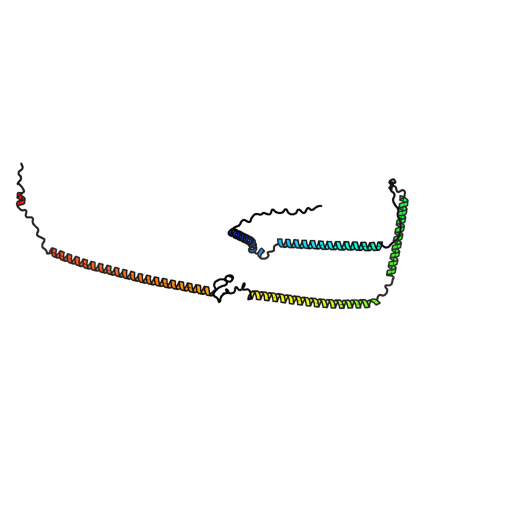 A 1 188 ? -27.230 -20.093 42.238 1.00 94.94 188 THR A C 1
ATOM 1497 O O . THR A 1 188 ? -27.021 -19.661 41.106 1.00 94.94 188 THR A O 1
ATOM 1500 N N . LEU A 1 189 ? -26.250 -20.601 42.988 1.00 96.25 189 LEU A N 1
ATOM 1501 C CA . LEU A 1 189 ? -24.876 -20.733 42.512 1.00 96.25 189 LEU A CA 1
ATOM 1502 C C . LEU A 1 189 ? -24.786 -21.699 41.321 1.00 96.25 189 LEU A C 1
ATOM 1504 O O . LEU A 1 189 ? -24.123 -21.383 40.335 1.00 96.25 189 LEU A O 1
ATOM 1508 N N . GLU A 1 190 ? -25.465 -22.844 41.371 1.00 97.38 190 GLU A N 1
ATOM 1509 C CA . GLU A 1 190 ? -25.532 -23.795 40.256 1.00 97.38 190 GLU A CA 1
ATOM 1510 C C . GLU A 1 190 ? -26.250 -23.209 39.034 1.00 97.38 190 GLU A C 1
ATOM 1512 O O . GLU A 1 190 ? -25.782 -23.381 37.908 1.00 97.38 190 GLU A O 1
ATOM 1517 N N . ALA A 1 191 ? -27.346 -22.473 39.235 1.00 97.31 191 ALA A N 1
ATOM 1518 C CA . ALA A 1 191 ? -28.044 -21.773 38.159 1.00 97.31 191 ALA A CA 1
ATOM 1519 C C . ALA A 1 191 ? -27.147 -20.712 37.502 1.00 97.31 191 ALA A C 1
ATOM 1521 O O . ALA A 1 191 ? -27.050 -20.660 36.276 1.00 97.31 191 ALA A O 1
ATOM 1522 N N . ASN A 1 192 ? -26.422 -19.928 38.302 1.00 95.81 192 ASN A N 1
ATOM 1523 C CA . ASN A 1 192 ? -25.471 -18.936 37.805 1.00 95.81 192 ASN A CA 1
ATOM 1524 C C . ASN A 1 192 ? -24.308 -19.585 37.047 1.00 95.81 192 ASN A C 1
ATOM 1526 O O . ASN A 1 192 ? -23.894 -19.063 36.013 1.00 95.81 192 ASN A O 1
ATOM 1530 N N . ARG A 1 193 ? -23.815 -20.743 37.505 1.00 97.38 193 ARG A N 1
ATOM 1531 C CA . ARG A 1 193 ? -22.807 -21.525 36.771 1.00 97.38 193 ARG A CA 1
ATOM 1532 C C . ARG A 1 193 ? -23.325 -21.966 35.405 1.00 97.38 193 ARG A C 1
ATOM 1534 O O . ARG A 1 193 ? -22.669 -21.694 34.407 1.00 97.38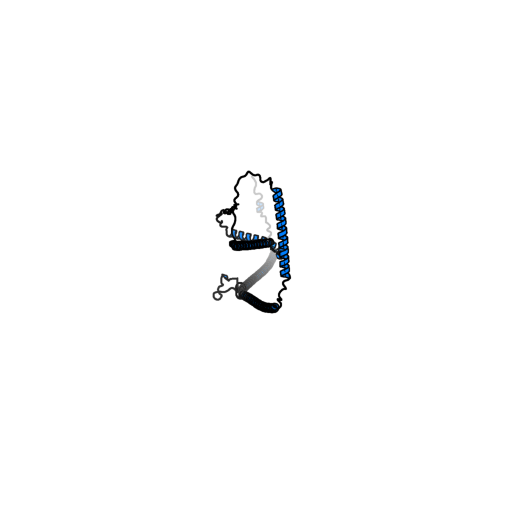 193 ARG A O 1
ATOM 1541 N N . LYS A 1 194 ? -24.529 -22.544 35.337 1.00 98.06 194 LYS A N 1
ATOM 1542 C CA . LYS A 1 194 ? -25.152 -22.954 34.065 1.00 98.06 194 LYS A CA 1
ATOM 1543 C C . LYS A 1 194 ? -25.376 -21.773 33.119 1.00 98.06 194 LYS A C 1
ATOM 1545 O O . LYS A 1 194 ? -25.155 -21.897 31.917 1.00 98.06 194 LYS A O 1
ATOM 1550 N N . LEU A 1 195 ? -25.792 -20.619 33.645 1.00 97.50 195 LEU A N 1
ATOM 1551 C CA . LEU A 1 195 ? -25.943 -19.396 32.852 1.00 97.50 195 LEU A CA 1
ATOM 1552 C C . LEU A 1 195 ? -24.597 -18.894 32.314 1.00 97.50 195 LEU A C 1
ATOM 1554 O O . LEU A 1 195 ? -24.520 -18.517 31.145 1.00 97.50 195 LEU A O 1
ATOM 1558 N N . ALA A 1 196 ? -23.541 -18.926 33.129 1.00 96.94 196 ALA A N 1
ATOM 1559 C CA . ALA A 1 196 ? -22.196 -18.547 32.707 1.00 96.94 196 ALA A CA 1
ATOM 1560 C C . ALA A 1 196 ? -21.642 -19.499 31.632 1.00 96.94 196 ALA A C 1
ATOM 1562 O O . ALA A 1 196 ? -21.094 -19.039 30.632 1.00 96.94 196 ALA A O 1
ATOM 1563 N N . GLU A 1 197 ? -21.844 -20.809 31.786 1.00 97.75 197 GLU A N 1
ATOM 1564 C CA . GLU A 1 197 ? -21.470 -21.817 30.786 1.00 97.75 197 GLU A CA 1
ATOM 1565 C C . GLU A 1 197 ? -22.223 -21.608 29.463 1.00 97.75 197 GLU A C 1
ATOM 1567 O O . GLU A 1 197 ? -21.613 -21.584 28.393 1.00 97.75 197 GLU A O 1
ATOM 1572 N N . ALA A 1 198 ? -23.537 -21.370 29.519 1.00 97.38 198 ALA A N 1
ATOM 1573 C CA . ALA A 1 198 ? -24.337 -21.076 28.332 1.00 97.38 198 ALA A CA 1
ATOM 1574 C C . ALA A 1 198 ? -23.901 -19.770 27.641 1.00 97.38 198 ALA A C 1
ATOM 1576 O O . ALA A 1 198 ? -23.864 -19.705 26.411 1.00 97.38 198 ALA A O 1
ATOM 1577 N N . ALA A 1 199 ? -23.549 -18.735 28.409 1.00 97.19 199 ALA A N 1
ATOM 1578 C CA . ALA A 1 199 ? -23.014 -17.488 27.868 1.00 97.19 199 ALA A CA 1
ATOM 1579 C C . ALA A 1 199 ? -21.647 -17.698 27.196 1.00 97.19 199 ALA A C 1
ATOM 1581 O O . ALA A 1 199 ? -21.426 -17.186 26.099 1.00 97.19 199 ALA A O 1
ATOM 1582 N N . ALA A 1 200 ? -20.762 -18.499 27.797 1.00 97.06 200 ALA A N 1
ATOM 1583 C CA . ALA A 1 200 ? -19.473 -18.848 27.206 1.00 97.06 200 ALA A CA 1
ATOM 1584 C C . ALA A 1 200 ? -19.648 -19.585 25.868 1.00 97.06 200 ALA A C 1
ATOM 1586 O O . ALA A 1 200 ? -19.030 -19.203 24.876 1.00 97.06 200 ALA A O 1
ATOM 1587 N N . LEU A 1 201 ? -20.550 -20.572 25.799 1.00 97.69 201 LEU A N 1
ATOM 1588 C CA . LEU A 1 201 ? -20.861 -21.284 24.553 1.00 97.69 201 LEU A CA 1
ATOM 1589 C C . LEU A 1 201 ? -21.403 -20.351 23.462 1.00 97.69 201 LEU A C 1
ATOM 1591 O O . LEU A 1 201 ? -21.013 -20.475 22.302 1.00 97.69 201 LEU A O 1
ATOM 1595 N N . ARG A 1 202 ? -22.254 -19.380 23.819 1.00 96.88 202 ARG A N 1
ATOM 1596 C CA . ARG A 1 202 ? -22.731 -18.356 22.872 1.00 96.88 202 ARG A CA 1
ATOM 1597 C C . ARG A 1 202 ? -21.596 -17.476 22.355 1.00 96.88 202 ARG A C 1
ATOM 1599 O O . ARG A 1 202 ? -21.575 -17.173 21.167 1.00 96.88 202 ARG A O 1
ATOM 1606 N N . HIS A 1 203 ? -20.655 -17.089 23.215 1.00 95.75 203 HIS A N 1
ATOM 1607 C CA . HIS A 1 203 ? -19.482 -16.319 22.801 1.00 95.75 203 HIS A CA 1
ATOM 1608 C C . HIS A 1 203 ? -18.577 -17.101 21.845 1.00 95.75 203 HIS A C 1
ATOM 1610 O O . HIS A 1 203 ? -18.130 -16.534 20.851 1.00 95.75 203 HIS A O 1
ATOM 1616 N N . PHE A 1 204 ? -18.342 -18.391 22.102 1.00 96.94 204 PHE A N 1
ATOM 1617 C CA . PHE A 1 204 ? -17.590 -19.240 21.175 1.00 96.94 204 PHE A CA 1
ATOM 1618 C C . PHE A 1 204 ? -18.302 -19.370 19.825 1.00 96.94 204 PHE A C 1
ATOM 1620 O O . PHE A 1 204 ? -17.687 -19.116 18.797 1.00 96.94 204 PHE A O 1
ATOM 1627 N N . ALA A 1 205 ? -19.611 -19.638 19.823 1.00 96.62 205 ALA A N 1
ATOM 1628 C CA . ALA A 1 205 ? -20.387 -19.720 18.586 1.00 96.62 205 ALA A CA 1
ATOM 1629 C C . ALA A 1 205 ? -20.389 -18.399 17.791 1.00 96.62 205 ALA A C 1
ATOM 1631 O O . ALA A 1 205 ? -20.313 -18.415 16.564 1.00 96.62 205 ALA A O 1
ATOM 1632 N N . ALA A 1 206 ? -20.453 -17.252 18.476 1.00 96.44 206 ALA A N 1
ATOM 1633 C CA . ALA A 1 206 ? -20.356 -15.942 17.834 1.00 96.44 206 ALA A CA 1
ATOM 1634 C C . ALA A 1 206 ? -18.978 -15.725 17.194 1.00 96.44 206 ALA A C 1
ATOM 1636 O O . ALA A 1 206 ? -18.899 -15.282 16.052 1.00 96.44 206 ALA A O 1
ATOM 1637 N N . ARG A 1 207 ? -17.900 -16.099 17.893 1.00 97.25 207 ARG A N 1
ATOM 1638 C CA . ARG A 1 207 ? -16.538 -16.022 17.358 1.00 97.25 207 ARG A CA 1
ATOM 1639 C C . ARG A 1 207 ? -16.353 -16.923 16.137 1.00 97.25 207 ARG A C 1
ATOM 1641 O O . ARG A 1 207 ? -15.800 -16.473 15.140 1.00 97.25 207 ARG A O 1
ATOM 1648 N N . ASP A 1 208 ? -16.854 -18.153 16.180 1.00 96.94 208 ASP A N 1
ATOM 1649 C CA . ASP A 1 208 ? -16.785 -19.073 15.041 1.00 96.94 208 ASP A CA 1
ATOM 1650 C C . ASP A 1 208 ? -17.556 -18.524 13.830 1.00 96.94 208 ASP A C 1
ATOM 1652 O O . ASP A 1 208 ? -17.091 -18.626 12.693 1.00 96.94 208 ASP A O 1
ATOM 1656 N N . ALA A 1 209 ? -18.708 -17.886 14.063 1.00 96.94 209 ALA A N 1
ATOM 1657 C CA . ALA A 1 209 ? -19.476 -17.223 13.013 1.00 96.94 209 ALA A CA 1
ATOM 1658 C C . ALA A 1 209 ? -18.730 -16.016 12.414 1.00 96.94 209 ALA A C 1
ATOM 1660 O O . ALA A 1 209 ? -18.742 -15.836 11.196 1.00 96.94 209 ALA A O 1
ATOM 1661 N N . GLU A 1 210 ? -18.049 -15.213 13.237 1.00 97.25 210 GLU A N 1
ATOM 1662 C CA . GLU A 1 210 ? -17.198 -14.109 12.772 1.00 97.25 210 GLU A CA 1
ATOM 1663 C C . GLU A 1 210 ? -15.997 -14.615 11.965 1.00 97.25 210 GLU A C 1
ATOM 1665 O O . GLU A 1 210 ? -15.709 -14.087 10.889 1.00 97.25 210 GLU A O 1
ATOM 1670 N N . GLU A 1 211 ? -15.319 -15.665 12.433 1.00 97.00 211 GLU A N 1
ATOM 1671 C CA . GLU A 1 211 ? -14.198 -16.279 11.718 1.00 97.00 211 GLU A CA 1
ATOM 1672 C C . GLU A 1 211 ? -14.654 -16.887 10.381 1.00 97.00 211 GLU A C 1
ATOM 1674 O O . GLU A 1 211 ? -13.973 -16.727 9.364 1.00 97.00 211 GLU A O 1
ATOM 1679 N N . ALA A 1 212 ? -15.824 -17.530 10.344 1.00 97.75 212 ALA A N 1
ATOM 1680 C CA . ALA A 1 212 ? -16.423 -18.044 9.115 1.00 97.75 212 ALA A CA 1
ATOM 1681 C C . ALA A 1 212 ? -16.797 -16.917 8.138 1.00 97.75 212 ALA A C 1
ATOM 1683 O O . ALA A 1 212 ? -16.478 -17.004 6.951 1.00 97.75 212 ALA A O 1
ATOM 1684 N N . ALA A 1 213 ? -17.407 -15.831 8.625 1.00 97.50 213 ALA A N 1
ATOM 1685 C CA . ALA A 1 213 ? -17.720 -14.658 7.809 1.00 97.50 213 ALA A CA 1
ATOM 1686 C C . ALA A 1 213 ? -16.448 -13.985 7.264 1.00 97.50 213 ALA A C 1
ATOM 1688 O O . ALA A 1 213 ? -16.399 -13.598 6.095 1.00 97.50 213 ALA A O 1
ATOM 1689 N N . GLY A 1 214 ? -15.394 -13.902 8.080 1.00 96.69 214 GLY A N 1
ATOM 1690 C CA . GLY A 1 214 ? -14.085 -13.400 7.671 1.00 96.69 214 GLY A CA 1
ATOM 1691 C C . GLY A 1 214 ? -13.450 -14.252 6.571 1.00 96.69 214 GLY A C 1
ATOM 1692 O O . GLY A 1 214 ? -12.990 -13.709 5.565 1.00 96.69 214 GLY A O 1
ATOM 1693 N N . LYS A 1 215 ? -13.479 -15.584 6.708 1.00 96.44 215 LYS A N 1
ATOM 1694 C CA . LYS A 1 215 ? -12.998 -16.513 5.670 1.00 96.44 215 LYS A CA 1
ATOM 1695 C C . LYS A 1 215 ? -13.796 -16.385 4.375 1.00 96.44 215 LYS A C 1
ATOM 1697 O O . LYS A 1 215 ? -13.189 -16.228 3.322 1.00 96.44 215 LYS A O 1
ATOM 1702 N N . ALA A 1 216 ? -15.126 -16.343 4.452 1.00 94.44 216 ALA A N 1
ATOM 1703 C CA . ALA A 1 216 ? -15.981 -16.156 3.280 1.00 94.44 216 ALA A CA 1
ATOM 1704 C C . ALA A 1 216 ? -15.703 -14.820 2.567 1.00 94.44 216 ALA A C 1
ATOM 1706 O O . ALA A 1 216 ? -15.701 -14.748 1.339 1.00 94.44 216 ALA A O 1
ATOM 1707 N N . MET A 1 217 ? -15.416 -13.752 3.319 1.00 91.31 217 MET A N 1
ATOM 1708 C CA . MET A 1 217 ? -15.015 -12.471 2.739 1.00 91.31 217 MET A CA 1
ATOM 1709 C C . MET A 1 217 ? -13.651 -12.562 2.045 1.00 91.31 217 MET A C 1
ATOM 1711 O O . MET A 1 217 ? -13.492 -11.998 0.962 1.00 91.31 217 MET A O 1
ATOM 1715 N N . LEU A 1 218 ? -12.678 -13.264 2.634 1.00 89.88 218 LEU A N 1
ATOM 1716 C CA . LEU A 1 218 ? -11.370 -13.489 2.014 1.00 89.88 218 LEU A CA 1
ATOM 1717 C C . LEU A 1 218 ? -11.486 -14.312 0.729 1.00 89.88 218 LEU A C 1
ATOM 1719 O O . LEU A 1 218 ? -10.906 -13.914 -0.277 1.00 89.88 218 LEU A O 1
ATOM 1723 N N . GLU A 1 219 ? -12.271 -15.388 0.732 1.00 90.69 219 GLU A N 1
ATOM 1724 C CA . GLU A 1 219 ? -12.565 -16.187 -0.464 1.00 90.69 219 GLU A CA 1
ATOM 1725 C C . GLU A 1 219 ? -13.251 -15.337 -1.537 1.00 90.69 219 GLU A C 1
ATOM 1727 O O . GLU A 1 219 ? -12.799 -15.292 -2.678 1.00 90.69 219 GLU A O 1
ATOM 1732 N N . TYR A 1 220 ? -14.257 -14.539 -1.169 1.00 88.19 220 TYR A N 1
ATOM 1733 C CA . TYR A 1 220 ? -14.898 -13.607 -2.098 1.00 88.19 220 TYR A CA 1
ATOM 1734 C C . TYR A 1 220 ? -13.917 -12.572 -2.677 1.00 88.19 220 TYR A C 1
ATOM 1736 O O . TYR A 1 220 ? -14.013 -12.188 -3.846 1.00 88.19 220 TYR A O 1
ATOM 1744 N N . MET A 1 221 ? -12.962 -12.091 -1.875 1.00 85.56 221 MET A N 1
ATOM 1745 C CA . MET A 1 221 ? -11.923 -11.176 -2.350 1.00 85.56 221 MET A CA 1
ATOM 1746 C C . MET A 1 221 ? -10.902 -11.870 -3.255 1.00 85.56 221 MET A C 1
ATOM 1748 O O . MET A 1 221 ? -10.467 -11.246 -4.222 1.00 85.56 221 MET A O 1
ATOM 1752 N N . ALA A 1 222 ? -10.556 -13.124 -2.965 1.00 86.50 222 ALA A N 1
ATOM 1753 C CA . ALA A 1 222 ? -9.616 -13.925 -3.739 1.00 86.50 222 ALA A CA 1
ATOM 1754 C C . ALA A 1 222 ? -10.200 -14.355 -5.094 1.00 86.50 222 ALA A C 1
ATOM 1756 O O . ALA A 1 222 ? -9.543 -14.173 -6.117 1.00 86.50 222 ALA A O 1
ATOM 1757 N N . ASP A 1 223 ? -11.441 -14.844 -5.115 1.00 79.06 223 ASP A N 1
ATOM 1758 C CA . ASP A 1 223 ? -12.078 -15.393 -6.317 1.00 79.06 223 ASP A CA 1
ATOM 1759 C C . ASP A 1 223 ? -12.789 -14.318 -7.150 1.00 79.06 223 ASP A C 1
ATOM 1761 O O . ASP A 1 223 ? -12.757 -14.334 -8.381 1.00 79.06 223 ASP A O 1
ATOM 1765 N N . GLY A 1 224 ? -13.444 -13.357 -6.490 1.00 62.38 224 GLY A N 1
ATOM 1766 C CA . GLY A 1 224 ? -14.394 -12.449 -7.137 1.00 62.38 224 GLY A CA 1
ATOM 1767 C C . GLY A 1 224 ? -13.817 -11.105 -7.574 1.00 62.38 224 GLY A C 1
ATOM 1768 O O . GLY A 1 224 ? -14.391 -10.427 -8.435 1.00 62.38 224 GLY A O 1
ATOM 1769 N N . ARG A 1 225 ? -12.683 -10.662 -7.014 1.00 61.88 225 ARG A N 1
ATOM 1770 C CA . ARG A 1 225 ? -12.145 -9.342 -7.364 1.00 61.88 225 ARG A CA 1
ATOM 1771 C C . ARG A 1 225 ? -11.221 -9.434 -8.564 1.00 61.88 225 ARG A C 1
ATOM 1773 O O . ARG A 1 225 ? -10.001 -9.504 -8.449 1.00 61.88 225 ARG A O 1
ATOM 1780 N N . ARG A 1 226 ? -11.842 -9.161 -9.713 1.00 61.62 226 ARG A N 1
ATOM 1781 C CA . ARG A 1 226 ? -11.254 -8.614 -10.949 1.00 61.62 226 ARG A CA 1
ATOM 1782 C C . ARG A 1 226 ? -10.186 -7.521 -10.723 1.00 61.62 226 ARG A C 1
ATOM 1784 O O . ARG A 1 226 ? -9.428 -7.199 -11.627 1.00 61.62 226 ARG A O 1
ATOM 1791 N N . PHE A 1 227 ? -10.147 -6.919 -9.536 1.00 72.00 227 PHE A N 1
ATOM 1792 C CA . PHE A 1 227 ? -9.168 -5.913 -9.152 1.00 72.00 227 PHE A CA 1
ATOM 1793 C C . PHE A 1 227 ? -7.842 -6.486 -8.625 1.00 72.00 227 PHE A C 1
ATOM 1795 O O . PHE A 1 227 ? -6.813 -5.877 -8.880 1.00 72.00 227 PHE A O 1
ATOM 1802 N N . ILE A 1 228 ? -7.849 -7.614 -7.899 1.00 81.62 228 ILE A N 1
ATOM 1803 C CA . ILE A 1 228 ? -6.637 -8.145 -7.244 1.00 81.62 228 ILE A CA 1
ATOM 1804 C C . ILE A 1 228 ? -5.841 -9.029 -8.205 1.00 81.62 228 ILE A C 1
ATOM 1806 O O . ILE A 1 228 ? -4.651 -8.807 -8.389 1.00 81.62 228 ILE A O 1
ATOM 1810 N N . ASN A 1 229 ? -6.498 -9.985 -8.866 1.00 78.50 229 ASN A N 1
ATOM 1811 C CA . ASN A 1 229 ? -5.816 -10.947 -9.743 1.00 78.50 229 ASN A CA 1
ATOM 1812 C C . ASN A 1 229 ? -5.608 -10.435 -11.176 1.00 78.50 229 ASN A C 1
ATOM 1814 O O . ASN A 1 229 ? -5.159 -11.198 -12.023 1.00 78.50 229 ASN A O 1
ATOM 1818 N N . GLU A 1 230 ? -5.980 -9.176 -11.448 1.00 80.12 230 GLU A N 1
ATOM 1819 C CA . GLU A 1 230 ? -5.887 -8.514 -12.758 1.00 80.12 230 GLU A CA 1
ATOM 1820 C C . GLU A 1 230 ? -6.155 -9.463 -13.939 1.00 80.12 230 GLU A C 1
ATOM 1822 O O . GLU A 1 230 ? -5.254 -9.739 -14.736 1.00 80.12 230 GLU A O 1
ATOM 1827 N N . PRO A 1 231 ? -7.377 -10.016 -14.056 1.00 81.31 231 PRO A N 1
ATOM 1828 C CA . PRO A 1 231 ? -7.646 -11.019 -15.065 1.00 81.31 231 PRO A CA 1
ATOM 1829 C C . PRO A 1 231 ? -7.384 -10.449 -16.464 1.00 81.31 231 PRO A C 1
ATOM 1831 O O . PRO A 1 231 ? -7.520 -9.235 -16.683 1.00 81.31 231 PRO A O 1
ATOM 1834 N N . PRO A 1 232 ? -7.024 -11.323 -17.420 1.00 80.69 232 PRO A N 1
ATOM 1835 C CA . PRO A 1 232 ? -6.655 -10.913 -18.761 1.00 80.69 232 PRO A CA 1
ATOM 1836 C C . PRO A 1 232 ? -7.737 -10.039 -19.393 1.00 80.69 232 PRO A C 1
ATOM 1838 O O . PRO A 1 232 ? -8.933 -10.172 -19.127 1.00 80.69 232 PRO A O 1
ATOM 1841 N N . THR A 1 233 ? -7.284 -9.116 -20.236 1.00 83.06 233 THR A N 1
ATOM 1842 C CA . THR A 1 233 ? -8.096 -8.053 -20.823 1.00 83.06 233 THR A CA 1
ATOM 1843 C C . THR A 1 233 ? -9.352 -8.627 -21.478 1.00 83.06 233 THR A C 1
ATOM 1845 O O . THR A 1 233 ? -9.269 -9.329 -22.488 1.00 83.06 233 THR A O 1
ATOM 1848 N N . GLU A 1 234 ? -10.525 -8.333 -20.911 1.00 83.69 234 GLU A N 1
ATOM 1849 C CA . GLU A 1 234 ? -11.787 -8.839 -21.449 1.00 83.69 234 GLU A CA 1
ATOM 1850 C C . GLU A 1 234 ? -12.017 -8.314 -22.866 1.00 83.69 234 GLU A C 1
ATOM 1852 O O . GLU A 1 234 ? -11.999 -7.102 -23.133 1.00 83.69 234 GLU A O 1
ATOM 1857 N N . LYS A 1 235 ? -12.268 -9.254 -23.774 1.00 86.69 235 LYS A N 1
ATOM 1858 C CA . LYS A 1 235 ? -12.620 -8.961 -25.154 1.00 86.69 235 LYS A CA 1
ATOM 1859 C C . LYS A 1 235 ? -14.139 -8.944 -25.296 1.00 86.69 235 LYS A C 1
ATOM 1861 O O . LYS A 1 235 ? -14.821 -9.856 -24.843 1.00 86.69 235 LYS A O 1
ATOM 1866 N N . LEU A 1 236 ? -14.651 -7.913 -25.952 1.00 86.19 236 LEU A N 1
ATOM 1867 C CA . LEU A 1 236 ? -16.021 -7.827 -26.441 1.00 86.19 236 LEU A CA 1
ATOM 1868 C C . LEU A 1 236 ? -16.110 -8.391 -27.867 1.00 86.19 236 LEU A C 1
ATOM 1870 O O . LEU A 1 236 ? -15.095 -8.576 -28.550 1.00 86.19 236 LEU A O 1
ATOM 1874 N N . ASP A 1 237 ? -17.340 -8.639 -28.316 1.00 84.44 237 ASP A N 1
ATOM 1875 C CA . ASP A 1 237 ? -17.674 -8.956 -29.710 1.00 84.44 237 ASP A CA 1
ATOM 1876 C C . ASP A 1 237 ? -16.867 -10.136 -30.280 1.00 84.44 237 ASP A C 1
ATOM 1878 O O . ASP A 1 237 ? -16.251 -10.050 -31.347 1.00 84.44 237 ASP A O 1
ATOM 1882 N N . GLY A 1 238 ? -16.805 -11.239 -29.525 1.00 84.19 238 GLY A N 1
ATOM 1883 C CA . GLY A 1 238 ? -16.143 -12.470 -29.968 1.00 84.19 238 GLY A CA 1
ATOM 1884 C C . GLY A 1 238 ? -14.630 -12.335 -30.158 1.00 84.19 238 GLY A C 1
ATOM 1885 O O . GLY A 1 238 ? -14.049 -13.034 -30.984 1.00 84.19 238 GLY A O 1
ATOM 1886 N N . GLY A 1 239 ? -13.976 -11.420 -29.435 1.00 85.44 239 GLY A N 1
ATOM 1887 C CA . GLY A 1 239 ? -12.516 -11.314 -29.442 1.00 85.44 239 GLY A CA 1
ATOM 1888 C C . GLY A 1 239 ? -11.941 -10.177 -30.287 1.00 85.44 239 GLY A C 1
ATOM 1889 O O . GLY A 1 239 ? -10.720 -10.027 -30.328 1.00 85.44 239 GLY A O 1
ATOM 1890 N N . ARG A 1 240 ? -12.782 -9.387 -30.968 1.00 87.25 240 ARG A N 1
ATOM 1891 C CA . ARG A 1 240 ? -12.314 -8.358 -31.917 1.00 87.25 240 ARG A CA 1
ATOM 1892 C C . ARG A 1 240 ? -12.052 -7.002 -31.278 1.00 87.25 240 ARG A C 1
ATOM 1894 O O . ARG A 1 240 ? -11.236 -6.243 -31.793 1.00 87.25 240 ARG A O 1
ATOM 1901 N N . ARG A 1 241 ? -12.751 -6.674 -30.192 1.00 90.25 241 ARG A N 1
ATOM 1902 C CA . ARG A 1 241 ? -12.645 -5.373 -29.522 1.00 90.25 241 ARG A CA 1
ATOM 1903 C C . ARG A 1 241 ? -12.322 -5.570 -28.052 1.00 90.25 241 ARG A C 1
ATOM 1905 O O . ARG A 1 241 ? -12.795 -6.516 -27.436 1.00 90.25 241 ARG A O 1
ATOM 1912 N N . TYR A 1 242 ? -11.535 -4.669 -27.484 1.00 90.88 242 TYR A N 1
ATOM 1913 C CA . TYR A 1 242 ? -11.283 -4.636 -26.045 1.00 90.88 242 TYR A CA 1
ATOM 1914 C C . TYR A 1 242 ? -12.186 -3.596 -25.391 1.00 90.88 242 TYR A C 1
ATOM 1916 O O . TYR A 1 242 ? -12.476 -2.556 -25.989 1.00 90.88 242 TYR A O 1
ATOM 1924 N N . ARG A 1 243 ? -12.611 -3.846 -24.148 1.00 89.56 243 ARG A N 1
ATOM 1925 C CA . ARG A 1 243 ? -13.244 -2.793 -23.343 1.00 89.56 243 ARG A CA 1
ATOM 1926 C C . ARG A 1 243 ? -12.233 -1.684 -23.090 1.00 89.56 243 ARG A C 1
ATOM 1928 O O . ARG A 1 243 ? -11.158 -1.956 -22.566 1.00 89.56 243 ARG A O 1
ATOM 1935 N N . LYS A 1 244 ? -12.607 -0.441 -23.403 1.00 90.50 244 LYS A N 1
ATOM 1936 C CA . LYS A 1 244 ? -11.739 0.732 -23.225 1.00 90.50 244 LYS A CA 1
ATOM 1937 C C . LYS A 1 244 ? -11.263 0.876 -21.775 1.00 90.50 244 LYS A C 1
ATOM 1939 O O . LYS A 1 244 ? -10.070 1.014 -21.544 1.00 90.50 244 LYS A O 1
ATOM 1944 N N . ASP A 1 245 ? -12.179 0.742 -20.819 1.00 87.00 245 ASP A N 1
ATOM 1945 C CA . ASP A 1 245 ? -11.885 0.927 -19.388 1.00 87.00 245 ASP A CA 1
ATOM 1946 C C . ASP A 1 245 ? -11.118 -0.253 -18.771 1.00 87.00 245 ASP A C 1
ATOM 1948 O O . ASP A 1 245 ? -10.517 -0.130 -1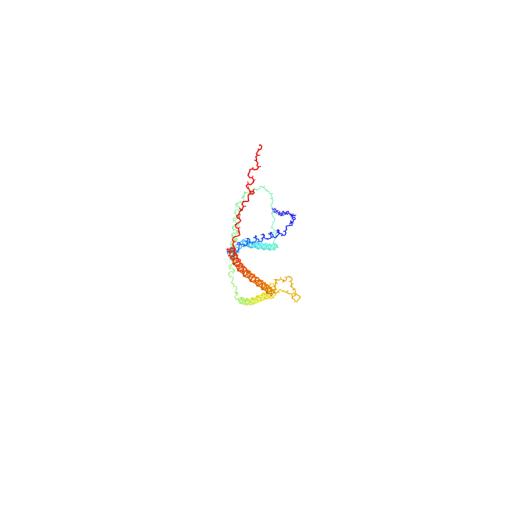7.709 1.00 87.00 245 ASP A O 1
ATOM 1952 N N . GLY A 1 246 ? -11.155 -1.415 -19.430 1.00 85.12 246 GLY A N 1
ATOM 1953 C CA . GLY A 1 246 ? -10.485 -2.634 -18.981 1.00 85.12 246 GLY A CA 1
ATOM 1954 C C . GLY A 1 246 ? -9.168 -2.909 -19.699 1.00 85.12 246 GLY A C 1
ATOM 1955 O O . GLY A 1 246 ? -8.564 -3.944 -19.432 1.00 85.12 246 GLY A O 1
ATOM 1956 N N . TYR A 1 247 ? -8.743 -2.043 -20.626 1.00 89.69 247 TYR A N 1
ATOM 1957 C CA . TYR A 1 247 ? -7.542 -2.267 -21.421 1.00 89.69 247 TYR A CA 1
ATOM 1958 C C . TYR A 1 247 ? -6.282 -1.992 -20.600 1.00 89.69 247 TYR A C 1
ATOM 1960 O O . TYR A 1 247 ? -6.040 -0.862 -20.184 1.00 89.69 247 TYR A O 1
ATOM 1968 N N . ARG A 1 248 ? -5.471 -3.032 -20.382 1.00 87.44 248 ARG A N 1
ATOM 1969 C CA . ARG A 1 248 ? -4.249 -2.971 -19.560 1.00 87.44 248 ARG A CA 1
ATOM 1970 C C . ARG A 1 248 ? -2.960 -3.247 -20.334 1.00 87.44 248 ARG A C 1
ATOM 1972 O O . ARG A 1 248 ? -1.921 -3.470 -19.732 1.00 87.44 248 ARG A O 1
ATOM 1979 N N . GLY A 1 249 ? -3.016 -3.206 -21.661 1.00 88.38 249 GLY A N 1
ATOM 1980 C CA . GLY A 1 249 ? -1.863 -3.468 -22.519 1.00 88.38 249 GLY A CA 1
ATOM 1981 C C . GLY A 1 249 ? -2.119 -4.582 -23.523 1.00 88.38 249 GLY A C 1
ATOM 1982 O O . GLY A 1 249 ? -3.216 -5.140 -23.601 1.00 88.38 249 GLY A O 1
ATOM 1983 N N . ALA A 1 250 ? -1.099 -4.857 -24.331 1.00 88.44 250 ALA A N 1
ATOM 1984 C CA . ALA A 1 250 ? -1.146 -5.939 -25.298 1.00 88.44 250 ALA A CA 1
ATOM 1985 C C . ALA A 1 250 ? -1.064 -7.291 -24.566 1.00 88.44 250 ALA A C 1
ATOM 1987 O O . ALA A 1 250 ? -0.336 -7.405 -23.583 1.00 88.44 250 ALA A O 1
ATOM 1988 N N . PRO A 1 251 ? -1.789 -8.327 -25.021 1.00 87.50 251 PRO A N 1
ATOM 1989 C CA . PRO A 1 251 ? -1.599 -9.663 -24.476 1.00 87.50 251 PRO A CA 1
ATOM 1990 C C . PRO A 1 251 ? -0.168 -10.150 -24.776 1.00 87.50 251 PRO A C 1
ATOM 1992 O O . PRO A 1 251 ? 0.373 -9.794 -25.828 1.00 87.50 251 PRO A O 1
ATOM 1995 N N . PRO A 1 252 ? 0.425 -11.002 -23.924 1.00 85.12 252 PRO A N 1
ATOM 1996 C CA . PRO A 1 252 ? 1.796 -11.495 -24.105 1.00 85.12 252 PRO A CA 1
ATOM 1997 C C . PRO A 1 252 ? 2.011 -12.164 -25.474 1.00 85.12 252 PRO A C 1
ATOM 1999 O O . PRO A 1 252 ? 3.047 -11.982 -26.111 1.00 85.12 252 PRO A O 1
ATOM 2002 N N . ASP A 1 253 ? 0.987 -12.835 -26.007 1.00 89.75 253 ASP A N 1
ATOM 2003 C CA . ASP A 1 253 ? 1.018 -13.417 -27.355 1.00 89.75 253 ASP A CA 1
ATOM 2004 C C . ASP A 1 253 ? 1.230 -12.371 -28.461 1.00 89.75 253 ASP A C 1
ATOM 2006 O O . ASP A 1 253 ? 1.837 -12.656 -29.494 1.00 89.75 253 ASP A O 1
ATOM 2010 N N . ALA A 1 254 ? 0.700 -11.156 -28.286 1.00 88.31 254 ALA A N 1
ATOM 2011 C CA . ALA A 1 254 ? 0.871 -10.078 -29.253 1.00 88.31 254 ALA A CA 1
ATOM 2012 C C . ALA A 1 254 ? 2.291 -9.507 -29.202 1.00 88.31 254 ALA A C 1
ATOM 2014 O O . ALA A 1 254 ? 2.848 -9.197 -30.254 1.00 88.31 254 ALA A O 1
ATOM 2015 N N . GLU A 1 255 ? 2.898 -9.421 -28.017 1.00 88.69 255 GLU A N 1
ATOM 2016 C CA . GLU A 1 255 ? 4.301 -9.017 -27.878 1.00 88.69 255 GLU A CA 1
ATOM 2017 C C . GLU A 1 255 ? 5.236 -10.009 -28.573 1.00 88.69 255 GLU A C 1
ATOM 2019 O O . GLU A 1 255 ? 6.118 -9.589 -29.326 1.00 88.69 255 GLU A O 1
ATOM 2024 N N . GLY A 1 256 ? 4.981 -11.314 -28.414 1.00 92.44 256 GLY A N 1
ATOM 2025 C CA . GLY A 1 256 ? 5.691 -12.367 -29.144 1.00 92.44 256 GLY A CA 1
ATOM 2026 C C . GLY A 1 256 ? 5.607 -12.175 -30.660 1.00 92.44 256 GLY A C 1
ATOM 2027 O O . GLY A 1 256 ? 6.629 -12.115 -31.335 1.00 92.44 256 GLY A O 1
ATOM 2028 N N . ARG A 1 257 ? 4.403 -11.939 -31.197 1.00 94.31 257 ARG A N 1
ATOM 2029 C CA . ARG A 1 257 ? 4.215 -11.694 -32.641 1.00 94.31 257 ARG A CA 1
ATOM 2030 C C . ARG A 1 257 ? 4.931 -10.439 -33.139 1.00 94.31 257 ARG A C 1
ATOM 2032 O O . ARG A 1 257 ? 5.453 -10.439 -34.252 1.00 94.31 257 ARG A O 1
ATOM 2039 N N . VAL A 1 258 ? 4.938 -9.361 -32.352 1.00 93.50 258 VAL A N 1
ATOM 2040 C CA . VAL A 1 258 ? 5.656 -8.123 -32.706 1.00 93.50 258 VAL A CA 1
ATOM 2041 C C . VAL A 1 258 ? 7.162 -8.364 -32.714 1.00 93.50 258 VAL A C 1
ATOM 2043 O O . VAL A 1 258 ? 7.849 -7.870 -33.610 1.00 93.50 258 VAL A O 1
ATOM 2046 N N . LYS A 1 259 ? 7.675 -9.132 -31.750 1.00 94.94 259 LYS A N 1
ATOM 2047 C CA . LYS A 1 259 ? 9.081 -9.533 -31.709 1.00 94.94 259 LYS A CA 1
ATOM 2048 C C . LYS A 1 259 ? 9.449 -10.374 -32.933 1.00 94.94 259 LYS A C 1
ATOM 2050 O O . LYS A 1 259 ? 10.344 -9.972 -33.668 1.00 94.94 259 LYS A O 1
ATOM 2055 N N . ASP A 1 260 ? 8.685 -11.424 -33.231 1.00 95.69 260 ASP A N 1
ATOM 2056 C CA . ASP A 1 260 ? 8.905 -12.275 -34.408 1.00 95.69 260 ASP A CA 1
ATOM 2057 C C . ASP A 1 260 ? 8.888 -11.465 -35.711 1.00 95.69 260 ASP A C 1
ATOM 2059 O O . ASP A 1 260 ? 9.671 -11.702 -36.631 1.00 95.69 260 ASP A O 1
ATOM 2063 N N . PHE A 1 261 ? 7.991 -10.482 -35.809 1.00 97.19 261 PHE A N 1
ATOM 2064 C CA . PHE A 1 261 ? 7.922 -9.596 -36.964 1.00 97.19 261 PHE A CA 1
ATOM 2065 C C . PHE A 1 261 ? 9.174 -8.717 -37.100 1.00 97.19 261 PHE A C 1
ATOM 2067 O O . PHE A 1 261 ? 9.702 -8.581 -38.205 1.00 97.19 261 PHE A O 1
ATOM 2074 N N . ARG A 1 262 ? 9.675 -8.152 -35.995 1.00 95.31 262 ARG A N 1
ATOM 2075 C CA . ARG A 1 262 ? 10.926 -7.373 -35.982 1.00 95.31 262 ARG A CA 1
ATOM 2076 C C . ARG A 1 262 ? 12.129 -8.234 -36.346 1.00 95.31 262 ARG A C 1
ATOM 2078 O O . ARG A 1 262 ? 12.958 -7.795 -37.138 1.00 95.31 262 ARG A O 1
ATOM 2085 N N . ASP A 1 263 ? 12.186 -9.456 -35.831 1.00 95.38 263 ASP A N 1
ATOM 2086 C CA . ASP A 1 263 ? 13.264 -10.396 -36.126 1.00 95.38 263 ASP A CA 1
ATOM 2087 C C . ASP A 1 263 ? 13.277 -10.743 -37.624 1.00 95.38 263 ASP A C 1
ATOM 2089 O O . ASP A 1 263 ? 14.319 -10.651 -38.274 1.00 95.38 263 ASP A O 1
ATOM 2093 N N . ARG A 1 264 ? 12.105 -10.985 -38.231 1.00 96.69 264 ARG A N 1
ATOM 2094 C CA . ARG A 1 264 ? 11.982 -11.175 -39.690 1.00 96.69 264 ARG A CA 1
ATOM 2095 C C . ARG A 1 264 ? 12.423 -9.953 -40.495 1.00 96.69 264 ARG A C 1
ATOM 2097 O O . ARG A 1 264 ? 13.052 -10.115 -41.538 1.00 96.69 264 ARG A O 1
ATOM 2104 N N . GLN A 1 265 ? 12.104 -8.738 -40.043 1.00 97.12 265 GLN A N 1
ATOM 2105 C CA . GLN A 1 265 ? 12.572 -7.518 -40.708 1.00 97.12 265 GLN A CA 1
ATOM 2106 C C . GLN A 1 265 ? 14.094 -7.375 -40.626 1.00 97.12 265 GLN A C 1
ATOM 2108 O O . GLN A 1 265 ? 14.732 -7.050 -41.626 1.00 97.12 265 GLN A O 1
ATOM 2113 N N . ALA A 1 266 ? 14.682 -7.660 -39.464 1.00 96.38 266 ALA A N 1
ATOM 2114 C CA . ALA A 1 266 ? 16.126 -7.623 -39.279 1.00 96.38 266 ALA A CA 1
ATOM 2115 C C . ALA A 1 266 ? 16.835 -8.666 -40.158 1.00 96.38 266 ALA A C 1
ATOM 2117 O O . ALA A 1 266 ? 17.852 -8.363 -40.782 1.00 96.38 266 ALA A O 1
ATOM 2118 N N . GLU A 1 267 ? 16.288 -9.878 -40.266 1.00 96.62 267 GLU A N 1
ATOM 2119 C CA . GLU A 1 267 ? 16.801 -10.903 -41.178 1.00 96.62 267 GLU A CA 1
ATOM 2120 C C . GLU A 1 267 ? 16.690 -10.490 -42.648 1.00 96.62 267 GLU A C 1
ATOM 2122 O O . GLU A 1 267 ? 17.637 -10.689 -43.410 1.00 96.62 267 GLU A O 1
ATOM 2127 N N . ALA A 1 268 ? 15.566 -9.897 -43.056 1.00 96.69 268 ALA A N 1
ATOM 2128 C CA . ALA A 1 268 ? 15.391 -9.390 -44.415 1.00 96.69 268 ALA A CA 1
ATOM 2129 C C . ALA A 1 268 ? 16.412 -8.289 -44.742 1.00 96.69 268 ALA A C 1
ATOM 2131 O O . ALA A 1 268 ? 17.050 -8.349 -45.791 1.00 96.69 268 ALA A O 1
ATOM 2132 N N . ALA A 1 269 ? 16.640 -7.350 -43.819 1.00 97.31 269 ALA A N 1
ATOM 2133 C CA . ALA A 1 269 ? 17.647 -6.302 -43.969 1.00 97.31 269 ALA A CA 1
ATOM 2134 C C . ALA A 1 269 ? 19.074 -6.875 -44.054 1.00 97.31 269 ALA A C 1
ATOM 2136 O O . ALA A 1 269 ? 19.859 -6.459 -44.903 1.00 97.31 269 ALA A O 1
ATOM 2137 N N . ARG A 1 270 ? 19.407 -7.887 -43.238 1.00 96.56 270 ARG A N 1
ATOM 2138 C CA . ARG A 1 270 ? 20.698 -8.596 -43.327 1.00 96.56 270 ARG A CA 1
ATOM 2139 C C . ARG A 1 270 ? 20.880 -9.283 -44.678 1.00 96.56 270 ARG A C 1
ATOM 2141 O O . ARG A 1 270 ? 21.967 -9.221 -45.241 1.00 96.56 270 ARG A O 1
ATOM 2148 N N . LYS A 1 271 ? 19.830 -9.919 -45.208 1.00 97.31 271 LYS A N 1
ATOM 2149 C CA . LYS A 1 271 ? 19.862 -10.549 -46.539 1.00 97.31 271 LYS A CA 1
ATOM 2150 C C . LYS A 1 271 ? 20.045 -9.520 -47.653 1.00 97.31 271 LYS A C 1
ATOM 2152 O O . LYS A 1 271 ? 20.811 -9.781 -48.571 1.00 97.31 271 LYS A O 1
ATOM 2157 N N . GLN A 1 272 ? 19.381 -8.367 -47.560 1.00 96.50 272 GLN A N 1
ATOM 2158 C CA . GLN A 1 272 ? 19.546 -7.271 -48.519 1.00 96.50 272 GLN A CA 1
ATOM 2159 C C . GLN A 1 272 ? 20.969 -6.715 -48.490 1.00 96.50 272 GLN A C 1
ATOM 2161 O O . GLN A 1 272 ? 21.621 -6.705 -49.524 1.00 96.50 272 GLN A O 1
ATOM 2166 N N . SER A 1 273 ? 21.494 -6.379 -47.310 1.00 95.88 273 SER A N 1
ATOM 2167 C CA . SER A 1 273 ? 22.870 -5.888 -47.170 1.00 95.88 273 SER A CA 1
ATOM 2168 C C . SER A 1 273 ? 23.911 -6.913 -47.644 1.00 95.88 273 SER A C 1
ATOM 2170 O O . SER A 1 273 ? 24.888 -6.547 -48.291 1.00 95.88 273 SER A O 1
ATOM 2172 N N . ALA A 1 274 ? 23.693 -8.208 -47.389 1.00 96.25 274 ALA A N 1
ATOM 2173 C CA . ALA A 1 274 ? 24.560 -9.263 -47.914 1.00 96.25 274 ALA A CA 1
ATOM 2174 C C . ALA A 1 274 ? 24.488 -9.377 -49.448 1.00 96.25 274 ALA A C 1
ATOM 2176 O O . ALA A 1 274 ? 25.510 -9.612 -50.089 1.00 96.25 274 ALA A O 1
ATOM 2177 N N . ALA A 1 275 ? 23.302 -9.204 -50.041 1.00 96.88 275 ALA A N 1
ATOM 2178 C CA . ALA A 1 275 ? 23.131 -9.195 -51.491 1.00 96.88 275 ALA A CA 1
ATOM 2179 C C . ALA A 1 275 ? 23.790 -7.964 -52.134 1.00 96.88 275 ALA A C 1
ATOM 2181 O O . ALA A 1 275 ? 24.498 -8.112 -53.124 1.00 96.88 275 ALA A O 1
ATOM 2182 N N . GLU A 1 276 ? 23.620 -6.778 -51.547 1.00 96.00 276 GLU A N 1
ATOM 2183 C CA . GLU A 1 276 ? 24.293 -5.545 -51.975 1.00 96.00 276 GLU A CA 1
ATOM 2184 C C . GLU A 1 276 ? 25.815 -5.695 -51.893 1.00 96.00 276 GLU A C 1
ATOM 2186 O O . GLU A 1 276 ? 26.504 -5.463 -52.881 1.00 96.00 276 GLU A O 1
ATOM 2191 N N . GLY A 1 277 ? 26.339 -6.204 -50.773 1.00 96.69 277 GLY A N 1
ATOM 2192 C CA . GLY A 1 277 ? 27.770 -6.474 -50.623 1.00 96.69 277 GLY A CA 1
ATOM 2193 C C . GLY A 1 277 ? 28.302 -7.497 -51.634 1.00 96.69 277 GLY A C 1
ATOM 2194 O O . GLY A 1 277 ? 29.430 -7.368 -52.109 1.00 96.69 277 GLY A O 1
ATOM 2195 N N . ALA A 1 278 ? 27.497 -8.492 -52.019 1.00 96.31 278 ALA A N 1
ATOM 2196 C CA . ALA A 1 278 ? 27.862 -9.438 -53.073 1.00 96.31 278 ALA A CA 1
ATOM 2197 C C . ALA A 1 278 ? 27.911 -8.775 -54.461 1.00 96.31 278 ALA A C 1
ATOM 2199 O O . ALA A 1 278 ? 28.814 -9.073 -55.244 1.00 96.31 278 ALA A O 1
ATOM 2200 N N . VAL A 1 279 ? 26.980 -7.861 -54.760 1.00 97.00 279 VAL A N 1
ATOM 2201 C CA . VAL A 1 279 ? 26.989 -7.068 -56.001 1.00 97.00 279 VAL A CA 1
ATOM 2202 C C . VAL A 1 279 ? 28.205 -6.144 -56.035 1.00 97.00 279 VAL A C 1
ATOM 2204 O O . VAL A 1 279 ? 28.942 -6.155 -57.018 1.00 97.00 279 VAL A O 1
ATOM 2207 N N . GLU A 1 280 ? 28.483 -5.417 -54.952 1.00 96.31 280 GLU A N 1
ATOM 2208 C CA . GLU A 1 280 ? 29.664 -4.552 -54.849 1.00 96.31 280 GLU A CA 1
ATOM 2209 C C . GLU A 1 280 ? 30.971 -5.340 -55.010 1.00 96.31 280 GLU A C 1
ATOM 2211 O O . GLU A 1 280 ? 31.879 -4.899 -55.718 1.00 96.31 280 GLU A O 1
ATOM 2216 N N . ALA A 1 281 ? 31.071 -6.528 -54.405 1.00 96.25 281 ALA A N 1
ATOM 2217 C CA . ALA A 1 281 ? 32.228 -7.405 -54.565 1.00 96.25 281 ALA A CA 1
ATOM 2218 C C . ALA A 1 281 ? 32.393 -7.886 -56.017 1.00 96.25 281 ALA A C 1
ATOM 2220 O O . ALA A 1 281 ? 33.514 -7.914 -56.534 1.00 96.25 281 ALA A O 1
ATOM 2221 N N . ALA A 1 282 ? 31.293 -8.224 -56.696 1.00 96.81 282 ALA A N 1
ATOM 2222 C CA . ALA A 1 282 ? 31.312 -8.604 -58.106 1.00 96.81 282 ALA A CA 1
ATOM 2223 C C . ALA A 1 282 ? 31.750 -7.434 -59.005 1.00 96.81 282 ALA A C 1
ATOM 2225 O O . ALA A 1 282 ? 32.611 -7.611 -59.869 1.00 96.81 282 ALA A O 1
ATOM 2226 N N . GLU A 1 283 ? 31.234 -6.225 -58.766 1.00 96.38 283 GLU A N 1
ATOM 2227 C CA . GLU A 1 283 ? 31.668 -5.018 -59.476 1.00 96.38 283 GLU A CA 1
ATOM 2228 C C . GLU A 1 283 ? 33.144 -4.694 -59.221 1.00 96.38 283 GLU A C 1
ATOM 2230 O O . GLU A 1 283 ? 33.868 -4.320 -60.145 1.00 96.38 283 GLU A O 1
ATOM 2235 N N . ALA A 1 284 ? 33.617 -4.839 -57.981 1.00 96.12 284 ALA A N 1
ATOM 2236 C CA . ALA A 1 284 ? 35.018 -4.625 -57.640 1.00 96.12 284 ALA A CA 1
ATOM 2237 C C . ALA A 1 284 ? 35.932 -5.612 -58.380 1.00 96.12 284 ALA A C 1
ATOM 2239 O O . ALA A 1 284 ? 36.948 -5.193 -58.941 1.00 96.12 284 ALA A O 1
ATOM 2240 N N . SER A 1 285 ? 35.540 -6.890 -58.445 1.00 96.56 285 SER A N 1
ATOM 2241 C CA . SER A 1 285 ? 36.247 -7.913 -59.223 1.00 96.56 285 SER A CA 1
ATOM 2242 C C . SER A 1 285 ? 36.297 -7.545 -60.709 1.00 96.56 285 SER A C 1
ATOM 2244 O O . SER A 1 285 ? 37.372 -7.571 -61.308 1.00 96.56 285 SER A O 1
ATOM 2246 N N . ALA A 1 286 ? 35.171 -7.117 -61.292 1.00 96.88 286 ALA A N 1
ATOM 2247 C CA . ALA A 1 286 ? 35.112 -6.686 -62.690 1.00 96.88 286 ALA A CA 1
ATOM 2248 C C . ALA A 1 286 ? 36.040 -5.487 -62.966 1.00 96.88 286 ALA A C 1
ATOM 2250 O O . ALA A 1 286 ? 36.831 -5.509 -63.910 1.00 96.88 286 ALA A O 1
ATOM 2251 N N . ARG A 1 287 ? 36.034 -4.470 -62.092 1.00 96.88 287 ARG A N 1
ATOM 2252 C CA . ARG A 1 287 ? 36.937 -3.307 -62.202 1.00 96.88 287 ARG A CA 1
ATOM 2253 C C . ARG A 1 287 ? 38.408 -3.710 -62.092 1.00 96.88 287 ARG A C 1
ATOM 2255 O O . ARG A 1 287 ? 39.267 -3.111 -62.743 1.00 96.88 287 ARG A O 1
ATOM 2262 N N . GLU A 1 288 ? 38.738 -4.692 -61.255 1.00 96.75 288 GLU A N 1
ATOM 2263 C CA . GLU A 1 288 ? 40.108 -5.194 -61.150 1.00 96.75 288 GLU A CA 1
ATOM 2264 C C . GLU A 1 288 ? 40.539 -5.941 -62.422 1.00 96.75 288 GLU A C 1
ATOM 2266 O O . GLU A 1 288 ? 41.660 -5.748 -62.903 1.00 96.75 288 GLU A O 1
ATOM 2271 N N . GLU A 1 289 ? 39.655 -6.746 -63.008 1.00 96.38 289 GLU A N 1
ATOM 2272 C CA . GLU A 1 289 ? 39.895 -7.418 -64.287 1.00 96.38 289 GLU A CA 1
ATOM 2273 C C . GLU A 1 289 ? 40.119 -6.423 -65.429 1.00 96.38 289 GLU A C 1
ATOM 2275 O O . GLU A 1 289 ? 41.093 -6.565 -66.174 1.00 96.38 289 GLU A O 1
ATOM 2280 N N . GLU A 1 290 ? 39.300 -5.374 -65.517 1.00 96.31 290 GLU A N 1
ATOM 2281 C CA . GLU A 1 290 ? 39.474 -4.280 -66.479 1.00 96.31 290 GLU A CA 1
ATOM 2282 C C . GLU A 1 290 ? 40.826 -3.580 -66.305 1.00 96.31 290 GLU A C 1
ATOM 2284 O O . GLU A 1 290 ? 41.552 -3.367 -67.280 1.00 96.31 290 GLU A O 1
ATOM 2289 N N . ARG A 1 291 ? 41.227 -3.278 -65.061 1.00 97.12 291 ARG A N 1
ATOM 2290 C CA . ARG A 1 291 ? 42.556 -2.710 -64.771 1.00 97.12 291 ARG A CA 1
ATOM 2291 C C . ARG A 1 291 ? 43.672 -3.640 -65.236 1.00 97.12 291 ARG A C 1
ATOM 2293 O O . ARG A 1 291 ? 44.618 -3.189 -65.883 1.00 97.12 291 ARG A O 1
ATOM 2300 N N . ARG A 1 292 ? 43.572 -4.940 -64.941 1.00 96.62 292 ARG A N 1
ATOM 2301 C CA . ARG A 1 292 ? 44.556 -5.943 -65.379 1.00 96.62 292 ARG A CA 1
ATOM 2302 C C . ARG A 1 292 ? 44.613 -6.033 -66.908 1.00 96.62 292 ARG A C 1
ATOM 2304 O O . ARG A 1 292 ? 45.710 -6.134 -67.460 1.00 96.62 292 ARG A O 1
ATOM 2311 N N . ALA A 1 293 ? 43.474 -5.970 -67.596 1.00 96.19 293 ALA A N 1
ATOM 2312 C CA . ALA A 1 293 ? 43.4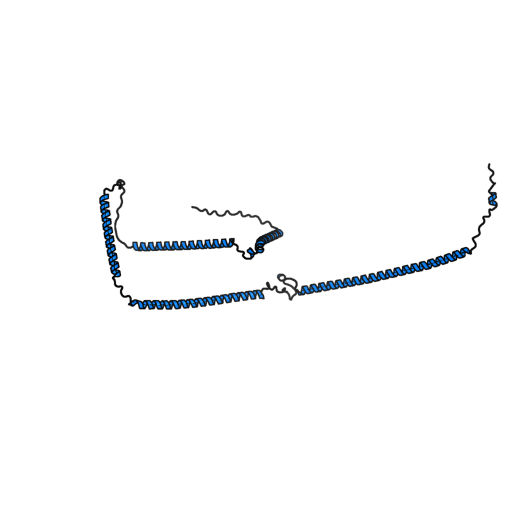04 -5.946 -69.055 1.00 96.19 293 ALA A CA 1
ATOM 2313 C C . ALA A 1 293 ? 44.074 -4.689 -69.636 1.00 96.19 293 ALA A C 1
ATOM 2315 O O . ALA A 1 293 ? 44.963 -4.810 -70.479 1.00 96.19 293 ALA A O 1
ATOM 2316 N N . ALA A 1 294 ? 43.760 -3.504 -69.106 1.00 95.88 294 ALA A N 1
ATOM 2317 C CA . ALA A 1 294 ? 44.363 -2.242 -69.533 1.00 95.88 294 ALA A CA 1
ATOM 2318 C C . ALA A 1 294 ? 45.893 -2.232 -69.361 1.00 95.88 294 ALA A C 1
ATOM 2320 O O . ALA A 1 294 ? 46.622 -1.781 -70.248 1.00 95.88 294 ALA A O 1
ATOM 2321 N N . VAL A 1 295 ? 46.405 -2.783 -68.253 1.00 97.06 295 VAL A N 1
ATOM 2322 C CA . VAL A 1 295 ? 47.854 -2.929 -68.025 1.00 97.06 295 VAL A CA 1
ATOM 2323 C C . VAL A 1 295 ? 48.492 -3.857 -69.065 1.00 97.06 295 VAL A C 1
ATOM 2325 O O . VAL A 1 295 ? 49.551 -3.531 -69.609 1.00 97.06 295 VAL A O 1
ATOM 2328 N N . ARG A 1 296 ? 47.854 -4.991 -69.389 1.00 96.50 296 ARG A N 1
ATOM 2329 C CA . ARG A 1 296 ? 48.341 -5.909 -70.437 1.00 96.50 296 ARG A CA 1
ATOM 2330 C C . ARG A 1 296 ? 48.373 -5.231 -71.806 1.00 96.50 296 ARG A C 1
ATOM 2332 O O . ARG A 1 296 ? 49.358 -5.391 -72.527 1.00 96.50 296 ARG A O 1
ATOM 2339 N N . ASP A 1 297 ? 47.354 -4.449 -72.143 1.00 95.81 297 ASP A N 1
ATOM 2340 C CA . ASP A 1 297 ? 47.287 -3.715 -73.408 1.00 95.81 297 ASP A CA 1
ATOM 2341 C C . ASP A 1 297 ? 48.340 -2.612 -73.496 1.00 95.81 297 ASP A C 1
ATOM 2343 O O . ASP A 1 297 ? 49.000 -2.467 -74.529 1.00 95.81 297 ASP A O 1
ATOM 2347 N N . MET A 1 298 ? 48.579 -1.872 -72.409 1.00 94.25 298 MET A N 1
ATOM 2348 C CA . MET A 1 298 ? 49.682 -0.909 -72.354 1.00 94.25 298 MET A CA 1
ATOM 2349 C C . MET A 1 298 ? 51.038 -1.591 -72.555 1.00 94.25 298 MET A C 1
ATOM 2351 O O . MET A 1 298 ? 51.864 -1.095 -73.325 1.00 94.25 298 MET A O 1
ATOM 2355 N N . ALA A 1 299 ? 51.259 -2.751 -71.931 1.00 95.56 299 ALA A N 1
ATOM 2356 C CA . ALA A 1 299 ? 52.485 -3.521 -72.114 1.00 95.56 299 ALA A CA 1
ATOM 2357 C C . ALA A 1 299 ? 52.651 -4.016 -73.563 1.00 95.56 299 ALA A C 1
ATOM 2359 O O . ALA A 1 299 ? 53.758 -3.952 -74.102 1.00 95.56 299 ALA A O 1
ATOM 2360 N N . ARG A 1 300 ? 51.565 -4.458 -74.218 1.00 96.06 300 ARG A N 1
ATOM 2361 C CA . ARG A 1 300 ? 51.564 -4.819 -75.649 1.00 96.06 300 ARG A CA 1
ATOM 2362 C C . ARG A 1 300 ? 51.944 -3.627 -76.519 1.00 96.06 300 ARG A C 1
ATOM 2364 O O . ARG A 1 300 ? 52.933 -3.706 -77.236 1.00 96.06 300 ARG A O 1
ATOM 2371 N N . ARG A 1 301 ? 51.270 -2.484 -76.347 1.00 95.19 301 ARG A N 1
ATOM 2372 C CA . ARG A 1 301 ? 51.586 -1.244 -77.078 1.00 95.19 301 ARG A CA 1
ATOM 2373 C C . ARG A 1 301 ? 53.037 -0.815 -76.888 1.00 95.19 301 ARG A C 1
ATOM 2375 O O . ARG A 1 301 ? 53.659 -0.340 -77.831 1.00 95.19 301 ARG A O 1
ATOM 2382 N N . HIS A 1 302 ? 53.588 -0.960 -75.682 1.00 94.94 302 HIS A N 1
ATOM 2383 C CA . HIS A 1 302 ? 54.992 -0.644 -75.432 1.00 94.94 302 HIS A CA 1
ATOM 2384 C C . HIS A 1 302 ? 55.927 -1.593 -76.190 1.00 94.94 302 HIS A C 1
ATOM 2386 O O . HIS A 1 302 ? 56.878 -1.136 -76.820 1.00 94.94 302 HIS A O 1
ATOM 2392 N N . ARG A 1 303 ? 55.648 -2.903 -76.185 1.00 94.94 303 ARG A N 1
ATOM 2393 C CA . ARG A 1 303 ? 56.407 -3.881 -76.982 1.00 94.94 303 ARG A CA 1
ATOM 2394 C C . ARG A 1 303 ? 56.330 -3.554 -78.471 1.00 94.94 303 ARG A C 1
ATOM 2396 O O . ARG A 1 303 ? 57.378 -3.430 -79.100 1.00 94.94 303 ARG A O 1
ATOM 2403 N N . ASP A 1 304 ? 55.138 -3.306 -79.000 1.00 94.31 304 ASP A N 1
ATOM 2404 C CA . ASP A 1 304 ? 54.934 -2.964 -80.412 1.00 94.31 304 ASP A CA 1
ATOM 2405 C C . ASP A 1 304 ? 55.694 -1.689 -80.792 1.00 94.31 304 ASP A C 1
ATOM 2407 O O . ASP A 1 304 ? 56.405 -1.665 -81.796 1.00 94.31 304 ASP A O 1
ATOM 2411 N N . LYS A 1 305 ? 55.651 -0.655 -79.939 1.00 95.56 305 LYS A N 1
ATOM 2412 C CA . LYS A 1 305 ? 56.461 0.562 -80.105 1.00 95.56 305 LYS A CA 1
ATOM 2413 C C . LYS A 1 305 ? 57.954 0.257 -80.124 1.00 95.56 305 LYS A C 1
ATOM 2415 O O . LYS A 1 305 ? 58.657 0.781 -80.980 1.00 95.56 305 LYS A O 1
ATOM 2420 N N . THR A 1 306 ? 58.459 -0.584 -79.219 1.00 94.50 306 THR A N 1
ATOM 2421 C CA . THR A 1 306 ? 59.889 -0.941 -79.215 1.00 94.50 306 THR A CA 1
ATOM 2422 C C . THR A 1 306 ? 60.300 -1.718 -80.463 1.00 94.50 306 THR A C 1
ATOM 2424 O O . THR A 1 306 ? 61.382 -1.475 -80.989 1.00 94.50 306 THR A O 1
ATOM 2427 N N . VAL A 1 307 ? 59.444 -2.609 -80.973 1.00 94.19 307 VAL A N 1
ATOM 2428 C CA . VAL A 1 307 ? 59.685 -3.341 -82.226 1.00 94.19 307 VAL A CA 1
ATOM 2429 C C . VAL A 1 307 ? 59.667 -2.381 -83.416 1.00 94.19 307 VAL A C 1
ATOM 2431 O O . VAL A 1 307 ? 60.587 -2.412 -84.230 1.00 94.19 307 VAL A O 1
ATOM 2434 N N . ALA A 1 308 ? 58.688 -1.474 -83.486 1.00 93.06 308 ALA A N 1
ATOM 2435 C CA . ALA A 1 308 ? 58.609 -0.455 -84.529 1.00 93.06 308 ALA A CA 1
ATOM 2436 C C . ALA A 1 308 ? 59.827 0.484 -84.511 1.00 93.06 308 ALA A C 1
ATOM 2438 O O . ALA A 1 308 ? 60.426 0.730 -85.554 1.00 93.06 308 ALA A O 1
ATOM 2439 N N . LEU A 1 309 ? 60.244 0.958 -83.330 1.00 92.94 309 LEU A N 1
ATOM 2440 C CA . LEU A 1 309 ? 61.434 1.802 -83.171 1.00 92.94 309 LEU A CA 1
ATOM 2441 C C . LEU A 1 309 ? 62.714 1.077 -83.597 1.00 92.94 309 LEU A C 1
ATOM 2443 O O . LEU A 1 309 ? 63.549 1.686 -84.262 1.00 92.94 309 LEU A O 1
ATOM 2447 N N . LYS A 1 310 ? 62.855 -0.217 -83.275 1.00 93.88 310 LYS A N 1
ATOM 2448 C CA . LYS A 1 310 ? 63.957 -1.046 -83.790 1.00 93.88 310 LYS A CA 1
ATOM 2449 C C . LYS A 1 310 ? 63.920 -1.137 -85.315 1.00 93.88 310 LYS A C 1
ATOM 2451 O O . LYS A 1 310 ? 64.936 -0.887 -85.946 1.00 93.88 310 LYS A O 1
ATOM 2456 N N . GLY A 1 311 ? 62.752 -1.386 -85.909 1.00 92.00 311 GLY A N 1
ATOM 2457 C CA . GLY A 1 311 ? 62.594 -1.417 -87.366 1.00 92.00 311 GLY A CA 1
ATOM 2458 C C . GLY A 1 311 ? 62.962 -0.092 -88.046 1.00 92.00 311 GLY A C 1
ATOM 2459 O O . GLY A 1 311 ? 63.631 -0.095 -89.079 1.00 92.00 311 GLY A O 1
ATOM 2460 N N . VAL A 1 312 ? 62.593 1.047 -87.449 1.00 91.56 312 VAL A N 1
ATOM 2461 C CA . VAL A 1 312 ? 63.004 2.381 -87.923 1.00 91.56 312 VAL A CA 1
ATOM 2462 C C . VAL A 1 312 ? 64.514 2.575 -87.779 1.00 91.56 312 VAL A C 1
ATOM 2464 O O . VAL A 1 312 ? 65.151 3.062 -88.710 1.00 91.56 312 VAL A O 1
ATOM 2467 N N . ALA A 1 313 ? 65.104 2.176 -86.649 1.00 91.62 313 ALA A N 1
ATOM 2468 C CA . ALA A 1 313 ? 66.548 2.255 -86.433 1.00 91.62 313 ALA A CA 1
ATOM 2469 C C . ALA A 1 313 ? 67.323 1.407 -87.457 1.00 91.62 313 ALA A C 1
ATOM 2471 O O . ALA A 1 313 ? 68.264 1.909 -88.073 1.00 91.62 313 ALA A O 1
ATOM 2472 N N . ASP A 1 314 ? 66.878 0.175 -87.712 1.00 91.94 314 ASP A N 1
ATOM 2473 C CA . ASP A 1 314 ? 67.450 -0.715 -88.726 1.00 91.94 314 ASP A CA 1
ATOM 2474 C C . ASP A 1 314 ? 67.308 -0.120 -90.138 1.00 91.94 314 ASP A C 1
ATOM 2476 O O . ASP A 1 314 ? 68.250 -0.150 -90.936 1.00 91.94 314 ASP A O 1
ATOM 2480 N N . GLY A 1 315 ? 66.149 0.468 -90.453 1.00 91.38 315 GLY A N 1
ATOM 2481 C CA . GLY A 1 315 ? 65.902 1.176 -91.711 1.00 91.38 315 GLY A CA 1
ATOM 2482 C C . GLY A 1 315 ? 66.827 2.380 -91.904 1.00 91.38 315 GLY A C 1
ATOM 2483 O O . GLY A 1 315 ? 67.448 2.520 -92.960 1.00 91.38 315 GLY A O 1
ATOM 2484 N N . ASN A 1 316 ? 66.990 3.201 -90.868 1.00 89.81 316 ASN A N 1
ATOM 2485 C CA . ASN A 1 316 ? 67.904 4.342 -90.864 1.00 89.81 316 ASN A CA 1
ATOM 2486 C C . ASN A 1 316 ? 69.364 3.901 -91.007 1.00 89.81 316 ASN A C 1
ATOM 2488 O O . ASN A 1 316 ? 70.109 4.516 -91.768 1.00 89.81 316 ASN A O 1
ATOM 2492 N N . ALA A 1 317 ? 69.770 2.816 -90.342 1.00 89.88 317 ALA A N 1
ATOM 2493 C CA . ALA A 1 317 ? 71.107 2.249 -90.485 1.00 89.88 317 ALA A CA 1
ATOM 2494 C C . ALA A 1 317 ? 71.374 1.797 -91.931 1.00 89.88 317 ALA A C 1
ATOM 2496 O O . ALA A 1 317 ? 72.426 2.109 -92.494 1.00 89.88 317 ALA A O 1
ATOM 2497 N N . ARG A 1 318 ? 70.401 1.136 -92.578 1.00 88.94 318 ARG A N 1
ATOM 2498 C CA . ARG A 1 318 ? 70.486 0.763 -94.003 1.00 88.94 318 ARG A CA 1
ATOM 2499 C C . ARG A 1 318 ? 70.555 1.987 -94.917 1.00 88.94 318 ARG A C 1
ATOM 2501 O O . ARG A 1 318 ? 71.368 2.006 -95.838 1.00 88.94 318 ARG A O 1
ATOM 2508 N N . ALA A 1 319 ? 69.731 3.006 -94.674 1.00 86.62 319 ALA A N 1
ATOM 2509 C CA . ALA A 1 319 ? 69.744 4.246 -95.450 1.00 86.62 319 ALA A CA 1
ATOM 2510 C C . ALA A 1 319 ? 71.081 4.997 -95.307 1.00 86.62 319 ALA A C 1
ATOM 2512 O O . ALA A 1 319 ? 71.648 5.451 -96.301 1.00 86.62 319 ALA A O 1
ATOM 2513 N N . ALA A 1 320 ? 71.633 5.060 -94.093 1.00 86.25 320 ALA A N 1
ATOM 2514 C CA . ALA A 1 320 ? 72.949 5.635 -93.830 1.00 86.25 320 ALA A CA 1
ATOM 2515 C C . ALA A 1 320 ? 74.071 4.851 -94.530 1.00 86.25 320 ALA A C 1
ATOM 2517 O O . ALA A 1 320 ? 74.980 5.459 -95.092 1.00 86.25 320 ALA A O 1
ATOM 2518 N N . ALA A 1 321 ? 73.998 3.514 -94.546 1.00 85.56 321 ALA A N 1
ATOM 2519 C CA . ALA A 1 321 ? 74.942 2.679 -95.286 1.00 85.56 321 ALA A CA 1
ATOM 2520 C C . ALA A 1 321 ? 74.883 2.949 -96.800 1.00 85.56 321 ALA A C 1
ATOM 2522 O O . ALA A 1 321 ? 75.930 3.086 -97.424 1.00 85.56 321 ALA A O 1
ATOM 2523 N N . ARG A 1 322 ? 73.684 3.114 -97.382 1.00 81.50 322 ARG A N 1
ATOM 2524 C CA . ARG A 1 322 ? 73.513 3.487 -98.801 1.00 81.50 322 ARG A CA 1
ATOM 2525 C C . ARG A 1 322 ? 74.112 4.855 -99.123 1.00 81.50 322 ARG A C 1
ATOM 2527 O O . ARG A 1 322 ? 74.856 4.969 -100.089 1.00 81.50 322 ARG A O 1
ATOM 2534 N N . ARG A 1 323 ? 73.879 5.859 -98.270 1.00 77.31 323 ARG A N 1
ATOM 2535 C CA . ARG A 1 323 ? 74.473 7.200 -98.415 1.00 77.31 323 ARG A CA 1
ATOM 2536 C C . ARG A 1 323 ? 76.004 7.206 -98.422 1.00 77.31 323 ARG A C 1
ATOM 2538 O O . ARG A 1 323 ? 76.584 8.101 -99.014 1.00 77.31 323 ARG A O 1
ATOM 2545 N N . LYS A 1 324 ? 76.663 6.247 -97.758 1.00 74.81 324 LYS A N 1
ATOM 2546 C CA . LYS A 1 324 ? 78.133 6.108 -97.810 1.00 74.81 324 LYS A CA 1
ATOM 2547 C C . LYS A 1 324 ? 78.637 5.514 -99.129 1.00 74.81 324 LYS A C 1
ATOM 2549 O O . LYS A 1 324 ? 79.807 5.687 -99.445 1.00 74.81 324 LYS A O 1
ATOM 2554 N N . VAL A 1 325 ? 77.787 4.776 -99.845 1.00 71.81 325 VAL A N 1
ATOM 2555 C CA . VAL A 1 325 ? 78.113 4.149 -101.137 1.00 71.81 325 VAL A CA 1
ATOM 2556 C C . VAL A 1 325 ? 77.821 5.103 -102.296 1.00 71.81 325 VAL A C 1
ATOM 2558 O O . VAL A 1 325 ? 78.509 5.054 -103.311 1.00 71.81 325 VAL A O 1
ATOM 2561 N N . GLU A 1 326 ? 76.837 5.991 -102.148 1.00 62.47 326 GLU A N 1
ATOM 2562 C CA . GLU A 1 326 ? 76.611 7.068 -103.111 1.00 62.47 326 GLU A CA 1
ATOM 2563 C C . GLU A 1 326 ? 77.807 8.041 -103.099 1.00 62.47 326 GLU A C 1
ATOM 2565 O O . GLU A 1 326 ? 78.166 8.556 -102.034 1.00 62.47 326 GLU A O 1
ATOM 2570 N N . PRO A 1 327 ? 78.462 8.290 -104.251 1.00 59.75 327 PRO A N 1
ATOM 2571 C CA . PRO A 1 327 ? 79.569 9.232 -104.316 1.00 59.75 327 PRO A CA 1
ATOM 2572 C C . PRO A 1 327 ? 79.071 10.622 -103.898 1.00 59.75 327 PRO A C 1
ATOM 2574 O O . PRO A 1 327 ? 77.944 10.989 -104.249 1.00 59.75 327 PRO A O 1
ATOM 2577 N N . PRO A 1 328 ? 79.872 11.405 -103.147 1.00 64.50 328 PRO A N 1
ATOM 2578 C CA . PRO A 1 328 ? 79.463 12.737 -102.731 1.00 64.50 328 PRO A CA 1
ATOM 2579 C C . PRO A 1 328 ? 79.062 13.534 -103.971 1.00 64.50 328 PRO A C 1
ATOM 2581 O O . PRO A 1 328 ? 79.831 13.612 -104.932 1.00 64.50 328 PRO A O 1
ATOM 2584 N N . LEU A 1 329 ? 77.839 14.077 -103.943 1.00 60.59 329 LEU A N 1
ATOM 2585 C CA . LEU A 1 329 ? 77.323 15.006 -104.942 1.00 60.59 329 LEU A CA 1
ATOM 2586 C C . LEU A 1 329 ? 78.426 16.007 -105.275 1.00 60.59 329 LEU A C 1
ATOM 2588 O O . LEU A 1 329 ? 78.871 16.753 -104.404 1.00 60.59 329 LEU A O 1
ATOM 2592 N N . VAL A 1 330 ? 78.881 15.898 -106.524 1.00 56.47 330 VAL A N 1
ATOM 2593 C CA . VAL A 1 330 ? 79.798 16.757 -107.270 1.00 56.47 330 VAL A CA 1
ATOM 2594 C C . VAL A 1 330 ? 80.156 18.017 -106.490 1.00 56.47 330 VAL A C 1
ATOM 2596 O O . VAL A 1 330 ? 79.325 18.909 -106.325 1.00 56.47 330 VAL A O 1
ATOM 2599 N N . ALA A 1 331 ? 81.406 18.099 -106.029 1.00 55.88 331 ALA A N 1
ATOM 2600 C CA . ALA A 1 331 ? 81.992 19.367 -105.634 1.00 55.88 331 ALA A CA 1
ATOM 2601 C C . ALA A 1 331 ? 81.914 20.289 -106.856 1.00 55.88 331 ALA A C 1
ATOM 2603 O O . ALA A 1 331 ? 82.730 20.188 -107.772 1.00 55.88 331 ALA A O 1
ATOM 2604 N N . VAL A 1 332 ? 80.888 21.139 -106.899 1.00 57.41 332 VAL A N 1
ATOM 2605 C CA . VAL A 1 332 ? 80.769 22.225 -107.867 1.00 57.41 332 VAL A CA 1
ATOM 2606 C C . VAL A 1 332 ? 81.917 23.172 -107.534 1.00 57.41 332 VAL A C 1
ATOM 2608 O O . VAL A 1 332 ? 81.790 24.064 -106.697 1.00 57.41 332 VAL A O 1
ATOM 2611 N N . ARG A 1 333 ? 83.092 22.919 -108.118 1.00 55.09 333 ARG A N 1
ATOM 2612 C CA . ARG A 1 333 ? 84.143 23.926 -108.218 1.00 55.09 333 ARG A CA 1
ATOM 2613 C C . ARG A 1 333 ? 83.500 25.077 -108.975 1.00 55.09 333 ARG A C 1
ATOM 2615 O O . ARG A 1 333 ? 83.150 24.914 -110.138 1.00 55.09 333 ARG A O 1
ATOM 2622 N N . GLY A 1 334 ? 83.271 26.190 -108.284 1.00 60.53 334 GLY A N 1
ATOM 2623 C CA . GLY A 1 334 ? 82.833 27.419 -108.923 1.00 60.53 334 GLY A CA 1
ATOM 2624 C C . GLY A 1 334 ? 83.892 27.822 -109.937 1.00 60.53 334 GLY A C 1
ATOM 2625 O O . GLY A 1 334 ? 84.951 28.318 -109.562 1.00 60.53 334 GLY A O 1
ATOM 2626 N N . GLU A 1 335 ? 83.633 27.544 -111.207 1.00 64.50 335 GLU A N 1
ATOM 2627 C CA . GLU A 1 335 ? 84.381 28.134 -112.304 1.00 64.50 335 GLU A CA 1
ATOM 2628 C C . GLU A 1 335 ? 84.048 29.627 -112.296 1.00 64.50 335 GLU A C 1
ATOM 2630 O O . GLU A 1 335 ? 82.915 30.036 -112.563 1.00 64.50 335 GLU A O 1
ATOM 2635 N N . VAL A 1 336 ? 85.023 30.444 -111.895 1.00 65.06 336 VAL A N 1
ATOM 2636 C CA . VAL A 1 336 ? 84.938 31.896 -112.037 1.00 65.06 336 VAL A CA 1
ATOM 2637 C C . VAL A 1 336 ? 85.018 32.173 -113.532 1.00 65.06 336 VAL A C 1
ATOM 2639 O O . VAL A 1 336 ? 86.066 31.990 -114.140 1.00 65.06 336 VAL A O 1
ATOM 2642 N N . LYS A 1 337 ? 83.886 32.536 -114.133 1.00 73.75 337 LYS A N 1
ATOM 2643 C CA . LYS A 1 337 ? 83.823 32.928 -115.542 1.00 73.75 337 LYS A CA 1
ATOM 2644 C C . LYS A 1 337 ? 84.591 34.232 -115.739 1.00 73.75 337 LYS A C 1
ATOM 2646 O O . LYS A 1 337 ? 84.492 35.120 -114.895 1.00 73.75 337 LYS A O 1
ATOM 2651 N N . ASP A 1 338 ? 85.273 34.375 -116.872 1.00 72.50 338 ASP A N 1
ATOM 2652 C CA . ASP A 1 338 ? 86.046 35.581 -117.211 1.00 72.50 338 ASP A CA 1
ATOM 2653 C C . ASP A 1 338 ? 85.195 36.872 -117.210 1.00 72.50 338 ASP A C 1
ATOM 2655 O O . ASP A 1 338 ? 85.710 37.957 -116.943 1.00 72.50 338 ASP A O 1
ATOM 2659 N N . GLU A 1 339 ? 83.868 36.753 -117.359 1.00 74.94 339 GLU A N 1
ATOM 2660 C CA . GLU A 1 339 ? 82.885 37.834 -117.159 1.00 74.94 339 GLU A CA 1
ATOM 2661 C C . GLU A 1 339 ? 82.991 38.513 -115.777 1.00 74.94 339 GLU A C 1
ATOM 2663 O O . GLU A 1 339 ? 82.673 39.694 -115.640 1.00 74.94 339 GLU A O 1
ATOM 2668 N N . PHE A 1 340 ? 83.461 37.794 -114.750 1.00 78.06 340 PHE A N 1
ATOM 2669 C CA . PHE A 1 340 ? 83.717 38.345 -113.417 1.00 78.06 340 PHE A CA 1
ATOM 2670 C C . PHE A 1 340 ? 84.841 39.393 -113.434 1.00 78.06 340 PHE A C 1
ATOM 2672 O O . PHE A 1 340 ? 84.754 40.402 -112.736 1.00 78.06 340 PHE A O 1
ATOM 2679 N N . PHE A 1 341 ? 85.878 39.197 -114.253 1.00 73.00 341 PHE A N 1
ATOM 2680 C CA . PHE A 1 341 ? 87.005 40.128 -114.343 1.00 73.00 341 PHE A CA 1
ATOM 2681 C C . PHE A 1 341 ? 86.694 41.343 -115.225 1.00 73.00 341 PHE A C 1
ATOM 2683 O O . PHE A 1 341 ? 87.217 42.425 -114.970 1.00 73.00 341 PHE A O 1
ATOM 2690 N N . GLU A 1 342 ? 85.775 41.221 -116.187 1.00 74.62 342 GLU A N 1
ATOM 2691 C CA . GLU A 1 342 ? 85.329 42.351 -117.015 1.00 74.62 342 GLU A CA 1
ATOM 2692 C C . GLU A 1 342 ? 84.551 43.442 -116.253 1.00 74.62 342 GLU A C 1
ATOM 2694 O O . GLU A 1 342 ? 84.335 44.535 -116.789 1.00 74.62 342 GLU A O 1
ATOM 2699 N N . GLN A 1 343 ? 84.114 43.168 -115.020 1.00 70.94 343 GLN A N 1
ATOM 2700 C CA . GLN A 1 343 ? 83.461 44.156 -11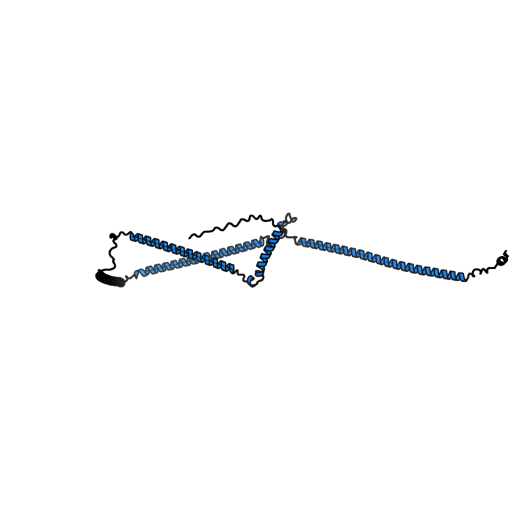4.153 1.00 70.94 343 GLN A CA 1
ATOM 2701 C C . GLN A 1 343 ? 84.461 45.139 -113.523 1.00 70.94 343 GLN A C 1
ATOM 2703 O O . GLN A 1 343 ? 84.080 46.247 -113.144 1.00 70.94 343 GLN A O 1
ATOM 2708 N N . PHE A 1 344 ? 85.747 44.783 -113.451 1.00 65.56 344 PHE A N 1
ATOM 2709 C CA . PHE A 1 344 ? 86.787 45.631 -112.874 1.00 65.56 344 PHE A CA 1
ATOM 2710 C C . PHE A 1 344 ? 87.468 46.455 -113.979 1.00 65.56 344 PHE A C 1
ATOM 2712 O O . PHE A 1 344 ? 88.229 45.927 -114.781 1.00 65.56 344 PHE A O 1
ATOM 2719 N N . GLY A 1 345 ? 87.197 47.767 -114.030 1.00 64.62 345 GLY A N 1
ATOM 2720 C CA . GLY A 1 345 ? 87.886 48.709 -114.934 1.00 64.62 345 GLY A CA 1
ATOM 2721 C C . GLY A 1 345 ? 87.009 49.480 -115.930 1.00 64.62 345 GLY A C 1
ATOM 2722 O O . GLY A 1 345 ? 87.545 50.262 -116.708 1.00 64.62 345 GLY A O 1
ATOM 2723 N N . LYS A 1 346 ? 85.675 49.320 -115.903 1.00 60.66 346 LYS A N 1
ATOM 2724 C CA . LYS A 1 346 ? 84.736 50.024 -116.809 1.00 60.66 346 LYS A CA 1
ATOM 2725 C C . LYS A 1 346 ? 84.165 51.355 -116.274 1.00 60.66 346 LYS A C 1
ATOM 2727 O O . LYS A 1 346 ? 83.250 51.896 -116.884 1.00 60.66 346 LYS A O 1
ATOM 2732 N N . SER A 1 347 ? 84.697 51.932 -115.192 1.00 58.41 347 SER A N 1
ATOM 2733 C CA . SER A 1 347 ? 84.305 53.287 -114.758 1.00 58.41 347 SER A CA 1
ATOM 2734 C C . SER A 1 347 ? 85.518 54.170 -114.468 1.00 58.41 347 SER A C 1
ATOM 2736 O O . SER A 1 347 ? 85.967 54.299 -113.328 1.00 58.41 347 SER A O 1
ATOM 2738 N N . THR A 1 348 ? 86.057 54.793 -115.510 1.00 54.84 348 THR A N 1
ATOM 2739 C CA . THR A 1 348 ? 86.811 56.037 -115.362 1.00 54.84 348 THR A CA 1
ATOM 2740 C C . THR A 1 348 ? 85.842 57.139 -114.933 1.00 54.84 348 THR A C 1
ATOM 2742 O O . THR A 1 348 ? 84.832 57.394 -115.585 1.00 54.84 348 THR A O 1
ATOM 2745 N N . LEU A 1 349 ? 86.137 57.725 -113.775 1.00 51.09 349 LEU A N 1
ATOM 2746 C CA . LEU A 1 349 ? 85.489 58.899 -113.198 1.00 51.09 349 LEU A CA 1
ATOM 2747 C C . LEU A 1 349 ? 85.517 60.094 -114.166 1.00 51.09 349 LEU A C 1
ATOM 2749 O O . LEU A 1 349 ? 86.526 60.322 -114.836 1.00 51.09 349 LEU A O 1
ATOM 2753 N N . CYS A 1 350 ? 84.435 60.875 -114.165 1.00 42.28 350 CYS A N 1
ATOM 2754 C CA . CYS A 1 350 ? 84.559 62.329 -114.253 1.00 42.28 350 CYS A CA 1
ATOM 2755 C C . CYS A 1 350 ? 85.077 62.870 -112.920 1.00 42.28 350 CYS A C 1
ATOM 2757 O O . CYS A 1 350 ? 84.635 62.336 -111.874 1.00 42.28 350 CYS A O 1
#